Protein AF-A0A933MQ81-F1 (afdb_monomer)

Solvent-accessible surface area (backbone atoms only — not comparable to full-atom values): 14894 Å² total; per-residue (Å²): 146,81,87,74,73,65,64,65,56,51,59,56,52,55,50,52,51,51,52,53,52,52,52,53,52,51,52,50,51,53,50,52,51,53,52,50,51,54,49,51,59,55,61,73,40,45,66,56,52,50,51,52,48,52,49,51,42,62,72,68,67,69,68,70,89,72,94,71,76,80,50,72,63,60,53,46,52,54,47,47,63,69,68,59,67,77,62,60,73,49,68,42,77,65,30,66,28,32,40,52,86,83,72,78,88,60,93,55,70,80,41,19,33,30,34,38,74,86,68,76,51,42,40,42,84,87,72,37,45,76,58,38,68,61,82,74,55,78,67,35,61,42,38,75,72,55,81,41,41,22,30,40,67,89,68,92,67,77,76,58,91,51,73,84,36,25,30,30,42,38,87,79,71,78,48,39,40,54,86,85,54,50,67,47,38,67,65,83,74,57,73,66,37,56,32,43,46,78,45,41,41,36,36,37,33,57,40,73,91,77,39,26,38,25,41,24,52,73,88,44,80,69,40,80,78,42,72,71,78,76,81,76,78,68,87,88,71,102,68,93,77,84,82,84,78,90,129

Structure (mmCIF, N/CA/C/O backbone):
data_AF-A0A933MQ81-F1
#
_entry.id   AF-A0A933MQ81-F1
#
loop_
_atom_site.group_PDB
_atom_site.id
_atom_site.type_symbol
_atom_site.label_atom_id
_atom_site.label_alt_id
_atom_site.label_comp_id
_atom_site.label_asym_id
_atom_site.label_entity_id
_atom_site.label_seq_id
_atom_site.pdbx_PDB_ins_code
_atom_site.Cartn_x
_atom_site.Cartn_y
_atom_site.Cartn_z
_atom_site.occupancy
_atom_site.B_iso_or_equiv
_atom_site.auth_seq_id
_atom_site.auth_comp_id
_atom_site.auth_asym_id
_atom_site.auth_atom_id
_atom_site.pdbx_PDB_model_num
ATOM 1 N N . MET A 1 1 ? 31.192 -17.736 73.915 1.00 54.22 1 MET A N 1
ATOM 2 C CA . MET A 1 1 ? 30.872 -16.621 72.993 1.00 54.22 1 MET A CA 1
ATOM 3 C C . MET A 1 1 ? 32.092 -16.256 72.149 1.00 54.22 1 MET A C 1
ATOM 5 O O . MET A 1 1 ? 32.727 -15.235 72.364 1.00 54.22 1 MET A O 1
ATOM 9 N N . ARG A 1 2 ? 32.460 -17.110 71.199 1.00 48.75 2 ARG A N 1
ATOM 10 C CA . ARG A 1 2 ? 33.343 -16.789 70.070 1.00 48.75 2 ARG A CA 1
ATOM 11 C C . ARG A 1 2 ? 32.850 -17.669 68.921 1.00 48.75 2 ARG A C 1
ATOM 13 O O . ARG A 1 2 ? 32.417 -18.779 69.201 1.00 48.75 2 ARG A O 1
ATOM 20 N N . CYS A 1 3 ? 32.921 -17.174 67.688 1.00 50.66 3 CYS A N 1
ATOM 21 C CA . CYS A 1 3 ? 32.547 -17.884 66.454 1.00 50.66 3 CYS A CA 1
ATOM 22 C C . CYS A 1 3 ? 31.084 -17.743 65.967 1.00 50.66 3 CYS A C 1
ATOM 24 O O . CYS A 1 3 ? 30.426 -18.728 65.681 1.00 50.66 3 CYS A O 1
ATOM 26 N N . VAL A 1 4 ? 30.567 -16.512 65.840 1.00 55.47 4 VAL A N 1
ATOM 27 C CA . VAL A 1 4 ? 29.408 -16.207 64.951 1.00 55.47 4 VAL A CA 1
ATOM 28 C C . VAL A 1 4 ? 29.746 -15.091 63.942 1.00 55.47 4 VAL A C 1
ATOM 30 O O . VAL A 1 4 ? 29.063 -14.892 62.948 1.00 55.47 4 VAL A O 1
ATOM 33 N N . ILE A 1 5 ? 30.869 -14.388 64.132 1.00 55.50 5 ILE A N 1
ATOM 34 C CA . ILE A 1 5 ? 31.293 -13.288 63.249 1.00 55.50 5 ILE A CA 1
ATOM 35 C C . ILE A 1 5 ? 31.964 -13.810 61.957 1.00 55.50 5 ILE A C 1
ATOM 37 O O . ILE A 1 5 ? 32.026 -13.083 60.972 1.00 55.50 5 ILE A O 1
ATOM 41 N N . MET A 1 6 ? 32.410 -15.075 61.905 1.00 53.47 6 MET A N 1
ATOM 42 C CA . MET A 1 6 ? 33.133 -15.600 60.732 1.00 53.47 6 MET A CA 1
ATOM 43 C C . MET A 1 6 ? 32.239 -16.058 59.565 1.00 53.47 6 MET A C 1
ATOM 45 O O . MET A 1 6 ? 32.698 -16.023 58.429 1.00 53.47 6 MET A O 1
ATOM 49 N N . GLU A 1 7 ? 30.967 -16.404 59.787 1.00 54.06 7 GLU A N 1
ATOM 50 C CA . GLU A 1 7 ? 30.090 -16.906 58.708 1.00 54.06 7 GLU A CA 1
ATOM 51 C C . GLU A 1 7 ? 29.617 -15.806 57.744 1.00 54.06 7 GLU A C 1
ATOM 53 O O . GLU A 1 7 ? 29.564 -16.013 56.534 1.00 54.06 7 GLU A O 1
ATOM 58 N N . LYS A 1 8 ? 29.336 -14.594 58.242 1.00 55.84 8 LYS A N 1
ATOM 59 C CA . LYS A 1 8 ? 28.875 -13.492 57.376 1.00 55.84 8 LYS A CA 1
ATOM 60 C C . LYS A 1 8 ? 29.989 -12.904 56.507 1.00 55.84 8 LYS A C 1
ATOM 62 O O . LYS A 1 8 ? 29.713 -12.460 55.395 1.00 55.84 8 LYS A O 1
ATOM 67 N N . GLY A 1 9 ? 31.236 -12.940 56.982 1.00 61.19 9 GLY A N 1
ATOM 68 C CA . GLY A 1 9 ? 32.395 -12.460 56.223 1.00 61.19 9 GLY A CA 1
ATOM 69 C C . GLY A 1 9 ? 32.686 -13.296 54.974 1.00 61.19 9 GLY A C 1
ATOM 70 O O . GLY A 1 9 ? 33.073 -12.738 53.951 1.00 61.19 9 GLY A O 1
ATOM 71 N N . TYR A 1 10 ? 32.431 -14.607 55.029 1.00 63.09 10 TYR A N 1
ATOM 72 C CA . TYR A 1 10 ? 32.663 -15.517 53.903 1.00 63.09 10 TYR A CA 1
ATOM 73 C C . TYR A 1 10 ? 31.716 -15.252 52.722 1.00 63.09 10 TYR A C 1
ATOM 75 O O . TYR A 1 10 ? 32.172 -15.168 51.585 1.00 63.09 10 TYR A O 1
ATOM 83 N N . SER A 1 11 ? 30.429 -14.997 52.986 1.00 71.88 11 SER A N 1
ATOM 84 C CA . SER A 1 11 ? 29.437 -14.730 51.924 1.00 71.88 11 SER A CA 1
ATOM 85 C C . SER A 1 11 ? 29.726 -13.463 51.102 1.00 71.88 11 SER A C 1
ATOM 87 O O . SER A 1 11 ? 29.482 -13.417 49.897 1.00 71.88 11 SER A O 1
ATOM 89 N N . LEU A 1 12 ? 30.292 -12.432 51.740 1.00 73.31 12 LEU A N 1
ATOM 90 C CA . LEU A 1 12 ? 30.693 -11.195 51.066 1.00 73.31 12 LEU A CA 1
ATOM 91 C C . LEU A 1 12 ? 31.932 -11.402 50.195 1.00 73.31 12 LEU A C 1
ATOM 93 O O . LEU A 1 12 ? 32.014 -10.834 49.107 1.00 73.31 12 LEU A O 1
ATOM 97 N N . LEU A 1 13 ? 32.876 -12.227 50.656 1.00 75.62 13 LEU A N 1
ATOM 98 C CA . LEU A 1 13 ? 34.091 -12.532 49.909 1.00 75.62 13 LEU A CA 1
ATOM 99 C C . LEU A 1 13 ? 33.776 -13.347 48.645 1.00 75.62 13 LEU A C 1
ATOM 101 O O . LEU A 1 13 ? 34.285 -13.029 47.575 1.00 75.62 13 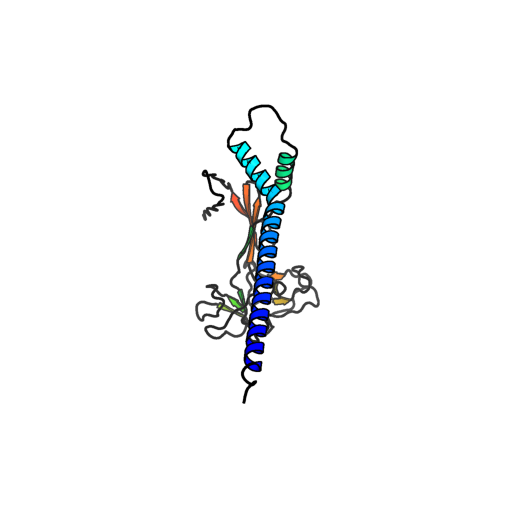LEU A O 1
ATOM 105 N N . GLU A 1 14 ? 32.892 -14.343 48.745 1.00 80.38 14 GLU A N 1
ATOM 106 C CA . GLU A 1 14 ? 32.461 -15.153 47.596 1.00 80.38 14 GLU A CA 1
ATOM 107 C C . GLU A 1 14 ? 31.705 -14.323 46.552 1.00 80.38 14 GLU A C 1
ATOM 109 O O . GLU A 1 14 ? 31.952 -14.454 45.352 1.00 80.38 14 GLU A O 1
ATOM 114 N N . SER A 1 15 ? 30.848 -13.404 47.005 1.00 79.94 15 SER A N 1
ATOM 115 C CA . SER A 1 15 ? 30.136 -12.473 46.128 1.00 79.94 15 SER A CA 1
ATOM 116 C C . SER A 1 15 ? 31.105 -11.541 45.387 1.00 79.94 15 SER A C 1
ATOM 118 O O . SER A 1 15 ? 31.048 -11.431 44.161 1.00 79.94 15 SER A O 1
ATOM 120 N N . LEU A 1 16 ? 32.074 -10.949 46.096 1.00 81.94 16 LEU A N 1
ATOM 121 C CA . LEU A 1 16 ? 33.108 -10.095 45.495 1.00 81.94 16 LEU A CA 1
ATOM 122 C C . LEU A 1 16 ? 33.967 -10.839 44.466 1.00 81.94 16 LEU A C 1
ATOM 124 O O . LEU A 1 16 ? 34.255 -10.292 43.400 1.00 81.94 16 LEU A O 1
ATOM 128 N N . VAL A 1 17 ? 34.347 -12.087 44.754 1.00 85.69 17 VAL A N 1
ATOM 129 C CA . VAL A 1 17 ? 35.103 -12.925 43.813 1.00 85.69 17 VAL A CA 1
ATOM 130 C C . VAL A 1 17 ? 34.263 -13.240 42.572 1.00 85.69 17 VAL A C 1
ATOM 132 O O . VAL A 1 17 ? 34.771 -13.140 41.457 1.00 85.69 17 VAL A O 1
ATOM 135 N N . SER A 1 18 ? 32.972 -13.540 42.735 1.00 82.88 18 SER A N 1
ATOM 136 C CA . SER A 1 18 ? 32.064 -13.807 41.613 1.00 82.88 18 SER A CA 1
ATOM 137 C C . SER A 1 18 ? 31.901 -12.589 40.691 1.00 82.88 18 SER A C 1
ATOM 139 O O . SER A 1 18 ? 32.045 -12.709 39.471 1.00 82.88 18 SER A O 1
ATOM 141 N N . PHE A 1 19 ? 31.712 -11.393 41.261 1.00 81.81 19 PHE A N 1
ATOM 142 C CA . PHE A 1 19 ? 31.636 -10.151 40.484 1.00 81.81 19 PHE A CA 1
ATOM 143 C C . PHE A 1 19 ? 32.947 -9.828 39.757 1.00 81.81 19 PHE A C 1
ATOM 145 O O . PHE A 1 19 ? 32.917 -9.407 38.599 1.00 81.81 19 PHE A O 1
ATOM 152 N N . ALA A 1 20 ? 34.096 -10.057 40.399 1.00 85.12 20 ALA A N 1
ATOM 153 C CA . ALA A 1 20 ? 35.399 -9.833 39.777 1.00 85.12 20 ALA A CA 1
ATOM 154 C C . ALA A 1 20 ? 35.634 -10.770 38.580 1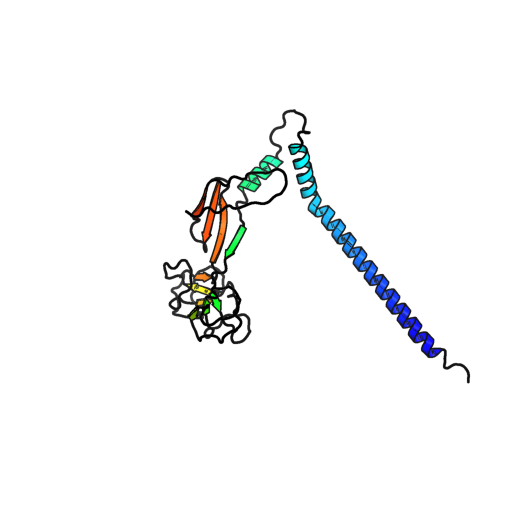.00 85.12 20 ALA A C 1
ATOM 156 O O . ALA A 1 20 ? 36.093 -10.324 37.527 1.00 85.12 20 ALA A O 1
ATOM 157 N N . VAL A 1 21 ? 35.267 -12.049 38.706 1.00 84.06 21 VAL A N 1
ATOM 158 C CA . VAL A 1 21 ? 35.368 -13.024 37.609 1.00 84.06 21 VAL A CA 1
ATOM 159 C C . VAL A 1 21 ? 34.456 -12.631 36.446 1.00 84.06 21 VAL A C 1
ATOM 161 O O . VAL A 1 21 ? 34.902 -12.622 35.298 1.00 84.06 21 VAL A O 1
ATOM 164 N N . LEU A 1 22 ? 33.212 -12.235 36.728 1.00 77.81 22 LEU A N 1
ATOM 165 C CA . LEU A 1 22 ? 32.269 -11.803 35.696 1.00 77.81 22 LEU A CA 1
ATOM 166 C C . LEU A 1 22 ? 32.775 -10.565 34.936 1.00 77.81 22 LEU A C 1
ATOM 168 O O . LEU A 1 22 ? 32.709 -10.525 33.707 1.00 77.81 22 LEU A O 1
ATOM 172 N N . ALA A 1 23 ? 33.342 -9.584 35.644 1.00 81.81 23 ALA A N 1
ATOM 173 C CA . ALA A 1 23 ? 33.904 -8.383 35.029 1.00 81.81 23 ALA A CA 1
ATOM 174 C C . ALA A 1 23 ? 35.083 -8.700 34.087 1.00 81.81 23 ALA A C 1
ATOM 176 O O . ALA A 1 23 ? 35.169 -8.137 32.994 1.00 81.81 23 ALA A O 1
ATOM 177 N N . ILE A 1 24 ? 35.961 -9.634 34.470 1.00 84.56 24 ILE A N 1
ATOM 178 C CA . ILE A 1 24 ? 37.091 -10.073 33.635 1.00 84.56 24 ILE A CA 1
ATOM 179 C C . ILE A 1 24 ? 36.595 -10.766 32.359 1.00 84.56 24 ILE A C 1
ATOM 18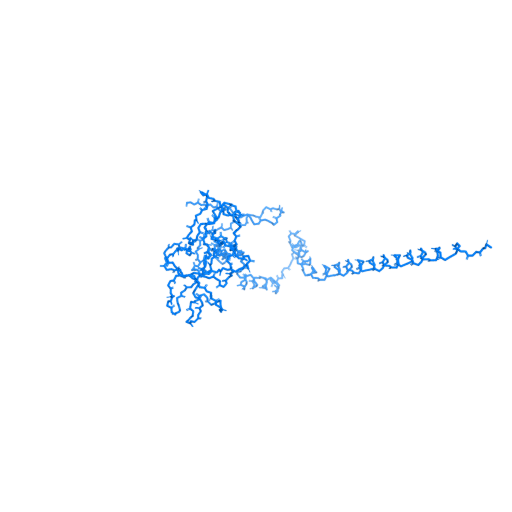1 O O . ILE A 1 24 ? 37.115 -10.499 31.275 1.00 84.56 24 ILE A O 1
ATOM 185 N N . VAL A 1 25 ? 35.566 -11.612 32.464 1.00 81.94 25 VAL A N 1
ATOM 186 C CA . VAL A 1 25 ? 34.975 -12.300 31.304 1.00 81.94 25 VAL A CA 1
ATOM 187 C C . VAL A 1 25 ? 34.346 -11.300 30.331 1.00 81.94 25 VAL A C 1
ATOM 189 O O . VAL A 1 25 ? 34.586 -11.389 29.127 1.00 81.94 25 VAL A O 1
ATOM 192 N N . ILE A 1 26 ? 33.605 -10.308 30.834 1.00 81.44 26 ILE A N 1
ATOM 193 C CA . ILE A 1 26 ? 33.003 -9.260 29.994 1.00 81.44 26 ILE A CA 1
ATOM 194 C C . ILE A 1 26 ? 34.089 -8.457 29.268 1.00 81.44 26 ILE A C 1
ATOM 196 O O . ILE A 1 26 ? 33.989 -8.246 28.059 1.00 81.44 26 ILE A O 1
ATOM 200 N N . LEU A 1 27 ? 35.157 -8.058 29.966 1.00 82.19 27 LEU A N 1
ATOM 201 C CA . LEU A 1 27 ? 36.274 -7.332 29.355 1.00 82.19 27 LEU A CA 1
ATOM 202 C C . LEU A 1 27 ? 36.986 -8.156 28.276 1.00 82.19 27 LEU A C 1
ATOM 204 O O . LEU A 1 27 ? 37.329 -7.612 27.226 1.00 82.19 27 LEU A O 1
ATOM 208 N N . ALA A 1 28 ? 37.163 -9.462 28.494 1.00 75.06 28 ALA A N 1
ATOM 209 C CA . ALA A 1 28 ? 37.735 -10.353 27.491 1.00 75.06 28 ALA A CA 1
ATOM 210 C C . ALA A 1 28 ? 36.848 -10.432 26.237 1.00 75.06 28 ALA A C 1
ATOM 212 O O . ALA A 1 28 ? 37.357 -10.307 25.125 1.00 75.06 28 ALA A O 1
ATOM 213 N N . ILE A 1 29 ? 35.527 -10.562 26.396 1.00 74.50 29 ILE A N 1
ATOM 214 C CA . ILE A 1 29 ? 34.578 -10.600 25.271 1.00 74.50 29 ILE A CA 1
ATOM 215 C C . ILE A 1 29 ? 34.606 -9.284 24.485 1.00 74.50 29 ILE A C 1
ATOM 217 O O . ILE A 1 29 ? 34.719 -9.307 23.260 1.00 74.50 29 ILE A O 1
ATOM 221 N N . VAL A 1 30 ? 34.569 -8.137 25.172 1.00 81.50 30 VAL A N 1
ATOM 222 C CA . VAL A 1 30 ? 34.653 -6.814 24.530 1.00 81.50 30 VAL A CA 1
ATOM 223 C C . VAL A 1 30 ? 35.968 -6.665 23.761 1.00 81.50 30 VAL A C 1
ATOM 225 O O . VAL A 1 30 ? 35.963 -6.201 22.620 1.00 81.50 30 VAL A O 1
ATOM 228 N N . PHE A 1 31 ? 37.085 -7.110 24.342 1.00 81.25 31 PHE A N 1
ATOM 229 C CA . PHE A 1 31 ? 38.384 -7.088 23.675 1.00 81.25 31 PHE A CA 1
ATOM 230 C C . PHE A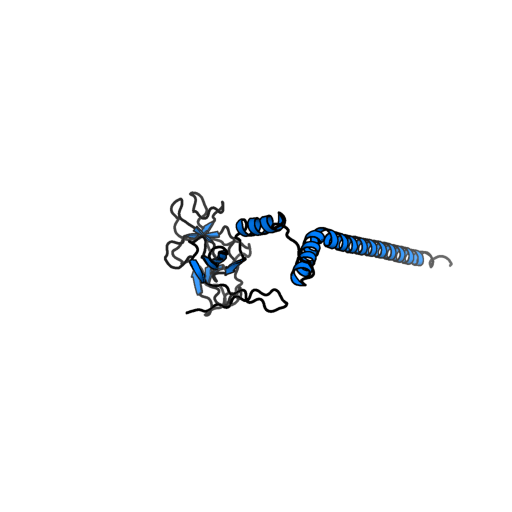 1 31 ? 38.392 -7.962 22.411 1.00 81.25 31 PHE A C 1
ATOM 232 O O . PHE A 1 31 ? 38.744 -7.470 21.337 1.00 81.25 31 PHE A O 1
ATOM 239 N N . PHE A 1 32 ? 37.921 -9.211 22.500 1.00 69.00 32 PHE A N 1
ATOM 240 C CA . PHE A 1 32 ? 37.844 -10.127 21.357 1.00 69.00 32 PHE A CA 1
ATOM 241 C C . PHE A 1 32 ? 36.922 -9.618 20.244 1.00 69.00 32 PHE A C 1
ATOM 243 O O . PHE A 1 32 ? 37.283 -9.711 19.071 1.00 69.00 32 PHE A O 1
ATOM 250 N N . LEU A 1 33 ? 35.774 -9.027 20.587 1.00 61.62 33 LEU A N 1
ATOM 251 C CA . LEU A 1 33 ? 34.873 -8.425 19.602 1.00 61.62 33 LEU A CA 1
ATOM 252 C C . LEU A 1 33 ? 35.511 -7.199 18.942 1.00 61.62 33 LEU A C 1
ATOM 254 O O . LEU A 1 33 ? 35.416 -7.045 17.727 1.00 61.62 33 LEU A O 1
ATOM 258 N N . SER A 1 34 ? 36.214 -6.360 19.710 1.00 75.50 34 SER A N 1
ATOM 259 C CA . SER A 1 34 ? 36.882 -5.170 19.171 1.00 75.50 34 SER A CA 1
ATOM 260 C C . SER A 1 34 ? 38.025 -5.515 18.209 1.00 75.50 34 SER A C 1
ATOM 262 O O . SER A 1 34 ? 38.160 -4.882 17.160 1.00 75.50 34 SER A O 1
ATOM 264 N N . GLU A 1 35 ? 38.813 -6.551 18.511 1.00 76.19 35 GLU A N 1
ATOM 265 C CA . GLU A 1 35 ? 39.890 -7.018 17.634 1.00 76.19 35 GLU A CA 1
ATOM 266 C C . GLU A 1 35 ? 39.349 -7.823 16.443 1.00 76.19 35 GLU A C 1
ATOM 268 O O . GLU A 1 35 ? 39.859 -7.684 15.330 1.00 76.19 35 GLU A O 1
ATOM 273 N N . GLY A 1 36 ? 38.256 -8.574 16.622 1.00 67.94 36 GLY A N 1
ATOM 274 C CA . GLY A 1 36 ? 37.518 -9.215 15.531 1.00 67.94 36 GLY A CA 1
ATOM 275 C C . GLY A 1 36 ? 36.985 -8.196 14.521 1.00 67.94 36 GLY A C 1
ATOM 276 O O . GLY A 1 36 ? 37.254 -8.320 13.328 1.00 67.94 36 GLY A O 1
ATOM 277 N N . LEU A 1 37 ? 36.336 -7.129 14.999 1.00 52.34 37 LEU A N 1
ATOM 278 C CA . LEU A 1 37 ? 35.869 -6.005 14.179 1.00 52.34 37 LEU A CA 1
ATOM 279 C C . LEU A 1 37 ? 37.028 -5.268 13.495 1.00 52.34 37 LEU A C 1
ATOM 281 O O . LEU A 1 37 ? 36.941 -4.954 12.309 1.00 52.34 37 LEU A O 1
ATOM 285 N N . ARG A 1 38 ? 38.149 -5.028 14.190 1.00 65.88 38 ARG A N 1
ATOM 286 C CA . ARG A 1 38 ? 39.347 -4.414 13.583 1.00 65.88 38 ARG A CA 1
ATOM 287 C C . ARG A 1 38 ? 39.980 -5.292 12.508 1.00 65.88 38 ARG A C 1
ATOM 289 O O . ARG A 1 38 ? 40.457 -4.761 11.505 1.00 65.88 38 ARG A O 1
ATOM 296 N N . SER A 1 39 ? 40.007 -6.606 12.710 1.00 63.81 39 SER A N 1
ATOM 297 C CA . SER A 1 39 ? 40.521 -7.569 11.736 1.00 63.81 39 SER A CA 1
ATOM 298 C C . SER A 1 39 ? 39.612 -7.644 10.509 1.00 63.81 39 SER A C 1
ATOM 300 O O . SER A 1 39 ? 40.091 -7.479 9.388 1.00 63.81 39 SER A O 1
ATOM 302 N N . TYR A 1 40 ? 38.299 -7.747 10.730 1.00 45.28 40 TYR A N 1
ATOM 303 C CA . TYR A 1 40 ? 37.265 -7.750 9.694 1.00 45.28 40 TYR A CA 1
ATOM 304 C C . TYR A 1 40 ? 37.325 -6.481 8.824 1.00 45.28 40 TYR A C 1
ATOM 306 O O . TYR A 1 40 ? 37.450 -6.556 7.599 1.00 45.28 40 TYR A O 1
ATOM 314 N N . MET A 1 41 ? 37.423 -5.309 9.463 1.00 54.09 41 MET A N 1
ATOM 315 C CA . MET A 1 41 ? 37.596 -4.023 8.778 1.00 54.09 41 MET A CA 1
ATOM 316 C C . MET A 1 41 ? 38.930 -3.912 8.020 1.00 54.09 41 MET A C 1
ATOM 318 O O . MET A 1 41 ? 39.021 -3.151 7.057 1.00 54.09 41 MET A O 1
ATOM 322 N N . ARG A 1 42 ? 39.978 -4.656 8.409 1.00 58.50 42 ARG A N 1
ATOM 323 C CA . ARG A 1 42 ? 41.269 -4.691 7.693 1.00 58.50 42 ARG A CA 1
ATOM 324 C C . ARG A 1 42 ? 41.284 -5.654 6.511 1.00 58.50 42 ARG A C 1
ATOM 326 O O . ARG A 1 42 ? 42.117 -5.460 5.626 1.00 58.50 42 ARG A O 1
ATOM 333 N N . THR A 1 43 ? 40.458 -6.694 6.489 1.00 52.00 43 THR A N 1
ATOM 334 C CA . THR A 1 43 ? 40.463 -7.693 5.409 1.00 52.00 43 THR A CA 1
ATOM 335 C C . THR A 1 43 ? 39.494 -7.346 4.287 1.00 52.00 43 THR A C 1
ATOM 337 O O . THR A 1 43 ? 39.895 -7.444 3.128 1.00 52.00 43 THR A O 1
ATOM 340 N N . GLU A 1 44 ? 38.294 -6.844 4.591 1.00 48.97 44 GLU A N 1
ATOM 341 C CA . GLU A 1 44 ? 37.304 -6.494 3.556 1.00 48.97 44 GLU A CA 1
ATOM 342 C C . GLU A 1 44 ? 37.553 -5.134 2.889 1.00 48.97 44 GLU A C 1
ATOM 344 O O . GLU A 1 44 ? 37.207 -4.958 1.726 1.00 48.97 44 GLU A O 1
ATOM 349 N N . ASN A 1 45 ? 38.261 -4.204 3.544 1.00 45.97 45 ASN A N 1
ATOM 350 C CA . ASN A 1 45 ? 38.634 -2.922 2.927 1.00 45.97 45 ASN A CA 1
ATOM 351 C C . ASN A 1 45 ? 40.010 -2.919 2.252 1.00 45.97 45 ASN A C 1
ATOM 353 O O . ASN A 1 45 ? 40.407 -1.908 1.680 1.00 45.97 45 ASN A O 1
ATOM 357 N N . ARG A 1 46 ? 40.767 -4.023 2.260 1.00 51.31 46 ARG A N 1
ATOM 358 C CA . ARG A 1 46 ? 42.044 -4.103 1.520 1.00 51.31 46 ARG A CA 1
ATOM 359 C C . ARG A 1 46 ? 41.918 -3.848 0.010 1.00 51.31 46 ARG A C 1
ATOM 361 O O . ARG A 1 46 ? 42.796 -3.155 -0.507 1.00 51.31 46 ARG A O 1
ATOM 368 N N . PRO A 1 47 ? 40.893 -4.356 -0.703 1.00 50.12 47 PRO A N 1
ATOM 369 C CA . PRO A 1 47 ? 40.693 -4.027 -2.111 1.00 50.12 47 PRO A CA 1
AT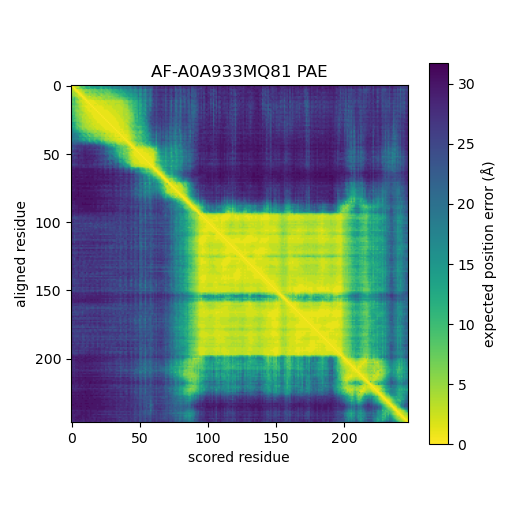OM 370 C C . PRO A 1 47 ? 40.348 -2.546 -2.289 1.00 50.12 47 PRO A C 1
ATOM 372 O O . PRO A 1 47 ? 40.892 -1.903 -3.180 1.00 50.12 47 PRO A O 1
ATOM 375 N N . LEU A 1 48 ? 39.528 -1.982 -1.394 1.00 45.16 48 LEU A N 1
ATOM 376 C CA . LEU A 1 48 ? 39.091 -0.588 -1.457 1.00 45.16 48 LEU A CA 1
ATOM 377 C C . LEU A 1 48 ? 40.229 0.396 -1.146 1.00 45.16 48 LEU A C 1
ATOM 379 O O . LEU A 1 48 ? 40.413 1.362 -1.874 1.00 45.16 48 LEU A O 1
ATOM 383 N N . ILE A 1 49 ? 41.048 0.121 -0.127 1.00 55.12 49 ILE A N 1
ATOM 384 C CA . ILE A 1 49 ? 42.209 0.943 0.242 1.00 55.12 49 ILE A CA 1
ATOM 385 C C . ILE A 1 49 ? 43.287 0.862 -0.841 1.00 55.12 49 ILE A C 1
ATOM 387 O O . ILE A 1 49 ? 43.842 1.894 -1.210 1.00 55.12 49 ILE A O 1
ATOM 391 N N . LYS A 1 50 ? 43.552 -0.326 -1.410 1.00 53.28 50 LYS A N 1
ATOM 392 C CA . LYS A 1 50 ? 44.468 -0.452 -2.557 1.00 53.28 50 LYS A CA 1
ATOM 393 C C . LYS A 1 50 ? 43.933 0.287 -3.783 1.00 53.28 50 LYS A C 1
ATOM 395 O O . LYS A 1 50 ? 44.687 1.046 -4.375 1.00 53.28 50 LYS A O 1
ATOM 400 N N . ALA A 1 51 ? 42.646 0.154 -4.110 1.00 48.09 51 ALA A N 1
ATOM 401 C CA . ALA A 1 51 ? 42.027 0.888 -5.213 1.00 48.09 51 ALA A CA 1
ATOM 402 C C . ALA A 1 51 ? 42.090 2.409 -4.994 1.00 48.09 51 ALA A C 1
ATOM 404 O O . ALA A 1 51 ? 42.484 3.144 -5.893 1.00 48.09 51 ALA A O 1
ATOM 405 N N . GLN A 1 52 ? 41.799 2.890 -3.783 1.00 48.06 52 GLN A N 1
ATOM 406 C CA . GLN A 1 52 ? 41.892 4.308 -3.428 1.00 48.06 52 GLN A CA 1
ATOM 407 C C . GLN A 1 52 ? 43.333 4.831 -3.472 1.00 48.06 52 GLN A C 1
ATOM 409 O O . GLN A 1 52 ? 43.558 5.961 -3.902 1.00 48.06 52 GLN A O 1
ATOM 414 N N . GLN A 1 53 ? 44.313 4.027 -3.056 1.00 58.41 53 GLN A N 1
ATOM 415 C CA . GLN A 1 53 ? 45.729 4.391 -3.064 1.00 58.41 53 GLN A CA 1
ATOM 416 C C . GLN A 1 53 ? 46.299 4.407 -4.490 1.00 58.41 53 GLN A C 1
ATOM 418 O O . GLN A 1 53 ? 46.962 5.373 -4.859 1.00 58.41 53 GLN A O 1
ATOM 423 N N . THR A 1 54 ? 45.936 3.431 -5.326 1.00 49.88 54 THR A N 1
ATOM 424 C CA . THR A 1 54 ? 46.252 3.412 -6.762 1.00 49.88 54 THR A CA 1
ATOM 425 C C . THR A 1 54 ? 45.599 4.585 -7.498 1.00 49.88 54 THR A C 1
ATOM 427 O O . THR A 1 54 ? 46.260 5.249 -8.291 1.00 49.88 54 THR A O 1
ATOM 430 N N . VAL A 1 55 ? 44.344 4.927 -7.185 1.00 48.44 55 VAL A N 1
ATOM 431 C CA . VAL A 1 55 ? 43.678 6.130 -7.719 1.00 48.44 55 VAL A CA 1
ATOM 432 C C . VAL A 1 55 ? 44.397 7.407 -7.264 1.00 48.44 55 VAL A C 1
ATOM 434 O O . VAL A 1 55 ? 44.630 8.297 -8.079 1.00 48.44 55 VAL A O 1
ATOM 437 N N . ARG A 1 56 ? 44.843 7.493 -6.003 1.00 50.44 56 ARG A N 1
ATOM 438 C CA . ARG A 1 56 ? 45.646 8.625 -5.496 1.00 50.44 56 ARG A CA 1
ATOM 439 C C . ARG A 1 56 ? 46.998 8.763 -6.197 1.00 50.44 56 ARG A C 1
ATOM 441 O O . ARG A 1 56 ? 47.433 9.881 -6.454 1.00 50.44 56 ARG A O 1
ATOM 448 N N . GLU A 1 57 ? 47.676 7.656 -6.483 1.00 55.75 57 GLU A N 1
ATOM 449 C CA . GLU A 1 57 ? 48.979 7.643 -7.162 1.00 55.75 57 GLU A CA 1
ATOM 450 C C . GLU A 1 57 ? 48.864 8.007 -8.651 1.00 55.75 57 GLU A C 1
ATOM 452 O O . GLU A 1 57 ? 49.726 8.721 -9.171 1.00 55.75 57 GLU A O 1
ATOM 457 N N . LEU A 1 58 ? 47.766 7.602 -9.300 1.00 46.16 58 LEU A N 1
ATOM 458 C CA . LEU A 1 58 ? 47.416 7.995 -10.669 1.00 46.16 58 LEU A CA 1
ATOM 459 C C . LEU A 1 58 ? 47.038 9.483 -10.768 1.00 46.16 58 LEU A C 1
ATOM 461 O O . LEU A 1 58 ? 47.457 10.154 -11.708 1.00 46.16 58 LEU A O 1
ATOM 465 N N . LEU A 1 59 ? 46.304 10.019 -9.786 1.00 46.47 59 LEU A N 1
ATOM 466 C CA . LEU A 1 59 ? 45.887 11.429 -9.757 1.00 46.47 59 LEU A CA 1
ATOM 467 C C . LEU A 1 59 ? 47.025 12.393 -9.389 1.00 46.47 59 LEU A C 1
ATOM 469 O O . LEU A 1 59 ? 47.067 13.510 -9.893 1.00 46.47 59 LEU A O 1
ATOM 473 N N . ASN A 1 60 ? 47.981 11.964 -8.561 1.00 51.31 60 ASN A N 1
ATOM 474 C CA . ASN A 1 60 ? 49.124 12.791 -8.152 1.00 51.31 60 ASN A CA 1
ATOM 475 C C . ASN A 1 60 ? 50.288 12.789 -9.164 1.00 51.31 60 ASN A C 1
ATOM 477 O O . ASN A 1 60 ? 51.394 13.214 -8.825 1.00 51.31 60 ASN A O 1
ATOM 481 N N . GLY A 1 61 ? 50.076 12.287 -10.387 1.00 43.31 61 GLY A N 1
ATOM 482 C CA . GLY A 1 61 ? 51.042 12.387 -11.488 1.00 43.31 61 GLY A CA 1
ATOM 483 C C . GLY A 1 61 ? 52.380 11.674 -11.255 1.00 43.31 61 GLY A C 1
ATOM 484 O O . GLY A 1 61 ? 53.349 11.950 -11.958 1.00 43.31 61 GLY A O 1
ATOM 485 N N . LYS A 1 62 ? 52.465 10.761 -10.276 1.00 44.44 62 LYS A N 1
ATOM 486 C CA . LYS A 1 62 ? 53.695 10.005 -9.969 1.00 44.44 62 LYS A CA 1
ATOM 487 C C . LYS A 1 62 ? 53.864 8.732 -10.796 1.00 44.44 62 LYS A C 1
ATOM 489 O O . LYS A 1 62 ? 54.917 8.099 -10.711 1.00 44.44 62 LYS A O 1
ATOM 494 N N . ALA A 1 63 ? 52.885 8.374 -11.624 1.00 45.56 63 ALA A N 1
ATOM 495 C CA . ALA A 1 63 ? 53.061 7.353 -12.647 1.00 45.56 63 ALA A CA 1
ATOM 496 C C . ALA A 1 63 ? 53.890 7.944 -13.796 1.00 45.56 63 ALA A C 1
ATOM 498 O O . ALA A 1 63 ? 53.362 8.454 -14.782 1.00 45.56 63 ALA A O 1
ATOM 499 N N . GLY A 1 64 ? 55.210 7.922 -13.608 1.00 43.22 64 GLY A N 1
ATOM 500 C CA . GLY A 1 64 ? 56.181 8.273 -14.627 1.00 43.22 64 GLY A CA 1
ATOM 501 C C . GLY A 1 64 ? 55.901 7.509 -15.917 1.00 43.22 64 GLY A C 1
ATOM 502 O O . GLY A 1 64 ? 55.837 6.282 -15.935 1.00 43.22 64 GLY A O 1
ATOM 503 N N . ASP A 1 65 ? 55.725 8.296 -16.967 1.00 53.66 65 ASP A N 1
ATOM 504 C CA . ASP A 1 65 ? 55.754 7.955 -18.378 1.00 53.66 65 ASP A CA 1
ATOM 505 C C . ASP A 1 65 ? 56.455 6.621 -18.698 1.00 53.66 65 ASP A C 1
ATOM 507 O O . ASP A 1 65 ? 57.678 6.483 -18.561 1.00 53.66 65 ASP A O 1
ATOM 511 N N . ARG A 1 66 ? 55.655 5.640 -19.138 1.00 41.25 66 ARG A N 1
ATOM 512 C CA . ARG A 1 66 ? 55.941 4.789 -20.303 1.00 41.25 66 ARG A CA 1
ATOM 513 C C . ARG A 1 66 ? 54.805 3.791 -20.533 1.00 41.25 66 ARG A C 1
ATOM 515 O O . ARG A 1 66 ? 54.625 2.865 -19.760 1.00 41.25 66 ARG A O 1
ATOM 522 N N . ARG A 1 67 ? 54.088 3.976 -21.646 1.00 50.00 67 ARG A N 1
ATOM 523 C CA . ARG A 1 67 ? 53.439 2.939 -22.480 1.00 50.00 67 ARG A CA 1
ATOM 524 C C . ARG A 1 67 ? 53.039 1.639 -21.754 1.00 50.00 67 ARG A C 1
ATOM 526 O O . ARG A 1 67 ? 53.763 0.653 -21.827 1.00 50.00 67 ARG A O 1
ATOM 533 N N . TYR A 1 68 ? 51.838 1.589 -21.188 1.00 34.94 68 TYR A N 1
ATOM 534 C CA . TYR A 1 68 ? 51.172 0.318 -20.899 1.00 34.94 68 TYR A CA 1
ATOM 535 C C . TYR A 1 68 ? 49.733 0.392 -21.390 1.00 34.94 68 TYR A C 1
ATOM 537 O O . TYR A 1 68 ? 49.004 1.335 -21.085 1.00 34.94 68 TYR A O 1
ATOM 545 N N . GLY A 1 69 ? 49.356 -0.585 -22.220 1.00 40.19 69 GLY A N 1
ATOM 546 C CA . GLY A 1 69 ? 47.978 -0.774 -22.642 1.00 40.19 69 GLY A CA 1
ATOM 547 C C . GLY A 1 69 ? 47.078 -0.839 -21.417 1.00 40.19 69 GLY A C 1
ATOM 548 O O . GLY A 1 69 ? 47.478 -1.406 -20.403 1.00 40.19 69 GLY A O 1
ATOM 549 N N . LEU A 1 70 ? 45.897 -0.225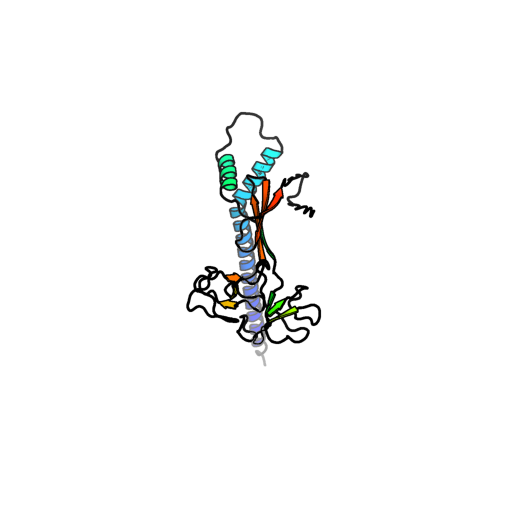 -21.533 1.00 36.94 70 LEU A N 1
ATOM 550 C CA . LEU A 1 70 ? 44.813 -0.271 -20.551 1.00 36.94 70 LEU A CA 1
ATOM 551 C C . LEU A 1 70 ? 44.808 -1.641 -19.870 1.00 36.94 70 LEU A C 1
ATOM 553 O O . LEU A 1 70 ? 44.447 -2.633 -20.515 1.00 36.94 70 LEU A O 1
ATOM 557 N N . SER A 1 71 ? 45.295 -1.686 -18.623 1.00 44.72 71 SER A N 1
ATOM 558 C CA . SER A 1 71 ? 45.425 -2.929 -17.872 1.00 44.72 71 SER A CA 1
ATOM 559 C C . SER A 1 71 ? 44.056 -3.597 -17.832 1.00 44.72 71 SER A C 1
ATOM 561 O O . SER A 1 71 ? 43.023 -2.917 -17.865 1.00 44.72 71 SER A O 1
ATOM 563 N N . GLY A 1 72 ? 44.036 -4.931 -17.811 1.00 34.97 72 GLY A N 1
ATOM 564 C CA . GLY A 1 72 ? 42.796 -5.713 -17.825 1.00 34.97 72 GLY A CA 1
ATOM 565 C C . GLY A 1 72 ? 41.753 -5.201 -16.827 1.00 34.97 72 GLY A C 1
ATOM 566 O O . GLY A 1 72 ? 40.573 -5.237 -17.129 1.00 34.97 72 GLY A O 1
ATOM 567 N N . GLU A 1 73 ? 42.186 -4.594 -15.722 1.00 40.78 73 GLU A N 1
ATOM 568 C CA . GLU A 1 73 ? 41.358 -4.014 -14.662 1.00 40.78 73 GLU A CA 1
ATOM 569 C C . GLU A 1 73 ? 40.609 -2.728 -15.061 1.00 40.78 73 GLU A C 1
ATOM 571 O O . GLU A 1 73 ? 39.460 -2.559 -14.659 1.00 40.78 73 GLU A O 1
ATOM 576 N N . ILE A 1 74 ? 41.174 -1.854 -15.909 1.00 41.28 74 ILE A N 1
ATOM 577 C CA . ILE A 1 74 ? 40.437 -0.690 -16.447 1.00 41.28 74 ILE A CA 1
ATOM 578 C C . ILE A 1 74 ? 39.386 -1.157 -17.463 1.00 41.28 74 ILE A C 1
ATOM 580 O O . ILE A 1 74 ? 38.285 -0.611 -17.521 1.00 41.28 74 ILE A O 1
ATOM 584 N N . ARG A 1 75 ? 39.679 -2.218 -18.230 1.00 40.00 75 ARG A N 1
ATOM 585 C CA . ARG A 1 75 ? 38.676 -2.854 -19.099 1.00 40.00 75 ARG A CA 1
ATOM 586 C C . ARG A 1 75 ? 37.589 -3.554 -18.284 1.00 40.00 75 ARG A C 1
ATOM 588 O O . ARG A 1 75 ? 36.435 -3.464 -18.680 1.00 40.00 75 ARG A O 1
ATOM 595 N N . SER A 1 76 ? 37.928 -4.162 -17.147 1.00 38.81 76 SER A N 1
ATOM 596 C CA . SER A 1 76 ? 36.969 -4.765 -16.214 1.00 38.81 76 SER A CA 1
ATOM 597 C C . SER A 1 76 ? 36.091 -3.727 -15.524 1.00 38.81 76 SER A C 1
ATOM 599 O O . SER A 1 76 ? 34.902 -3.964 -15.390 1.00 38.81 76 SER A O 1
ATOM 601 N N . LEU A 1 77 ? 36.622 -2.558 -15.151 1.00 37.44 77 LEU A N 1
ATOM 602 C CA . LEU A 1 77 ? 35.842 -1.451 -14.578 1.00 37.44 77 LEU A CA 1
ATOM 603 C C . LEU A 1 77 ? 34.918 -0.787 -15.611 1.00 37.44 77 LEU A C 1
ATOM 605 O O . LEU A 1 77 ? 33.787 -0.443 -15.283 1.00 37.44 77 LEU A O 1
ATOM 609 N N . ILE A 1 78 ? 35.354 -0.669 -16.871 1.00 44.56 78 ILE A N 1
ATOM 610 C CA . ILE A 1 78 ? 34.496 -0.236 -17.989 1.00 44.56 78 ILE A CA 1
ATOM 611 C C . ILE A 1 78 ? 33.480 -1.328 -18.369 1.00 44.56 78 ILE A C 1
ATOM 613 O O . ILE A 1 78 ? 32.390 -1.016 -18.836 1.00 44.56 78 ILE A O 1
ATOM 617 N N . ALA A 1 79 ? 33.809 -2.610 -18.194 1.00 39.69 79 ALA A N 1
ATOM 618 C CA . ALA A 1 79 ? 32.878 -3.716 -18.407 1.00 39.69 79 ALA A CA 1
ATOM 619 C C . ALA A 1 79 ? 31.850 -3.823 -17.268 1.00 39.69 79 ALA A C 1
ATOM 621 O O . ALA A 1 79 ? 30.680 -4.036 -17.555 1.00 39.69 79 ALA A O 1
ATOM 622 N N . LEU A 1 80 ? 32.253 -3.581 -16.017 1.00 37.31 80 LEU A N 1
ATOM 623 C CA . LEU A 1 80 ? 31.380 -3.486 -14.842 1.00 37.31 80 LEU A CA 1
ATOM 624 C C . LEU A 1 80 ? 30.467 -2.255 -14.923 1.00 37.31 80 LEU A C 1
ATOM 626 O O . LEU A 1 80 ? 29.276 -2.383 -14.678 1.00 37.31 80 LEU A O 1
ATOM 630 N N . SER A 1 81 ? 30.962 -1.098 -15.387 1.00 43.41 81 SER A N 1
ATOM 631 C CA . SER A 1 81 ? 30.107 0.081 -15.628 1.00 43.41 81 SER A CA 1
ATOM 632 C C . SER A 1 81 ? 29.187 -0.056 -16.848 1.00 43.41 81 SER A C 1
ATOM 634 O O . SER A 1 81 ? 28.205 0.672 -16.976 1.00 43.41 81 SER A O 1
ATOM 636 N N . LYS A 1 82 ? 29.486 -0.993 -17.756 1.00 45.53 82 LYS A N 1
ATOM 637 C CA . LYS A 1 82 ? 28.579 -1.401 -18.837 1.00 45.53 82 LYS A CA 1
ATOM 638 C C . LYS A 1 82 ? 27.578 -2.473 -18.399 1.00 45.53 82 LYS A C 1
ATOM 640 O O . LYS A 1 82 ? 26.535 -2.565 -19.045 1.00 45.53 82 LYS A O 1
ATOM 645 N N . ALA A 1 83 ? 27.899 -3.257 -17.367 1.00 41.16 83 ALA A N 1
ATOM 646 C CA . ALA A 1 83 ? 27.114 -4.398 -16.902 1.00 41.16 83 ALA A CA 1
ATOM 647 C C . ALA A 1 83 ? 26.116 -4.040 -15.790 1.00 41.16 83 ALA A C 1
ATOM 649 O O . ALA A 1 83 ? 24.998 -4.534 -15.843 1.00 41.16 83 ALA A O 1
ATOM 650 N N . ASP A 1 84 ? 26.455 -3.132 -14.869 1.00 47.78 84 ASP A N 1
ATOM 651 C CA . ASP A 1 84 ? 25.548 -2.701 -13.795 1.00 47.78 84 ASP A CA 1
ATOM 652 C C . ASP A 1 84 ? 25.106 -1.246 -13.997 1.00 47.78 84 ASP A C 1
ATOM 654 O O . ASP A 1 84 ? 25.759 -0.286 -13.586 1.00 47.78 84 ASP A O 1
ATOM 658 N N . ARG A 1 85 ? 23.971 -1.091 -14.688 1.00 56.50 85 ARG A N 1
ATOM 659 C CA . ARG A 1 85 ? 23.295 0.183 -14.996 1.00 56.50 85 ARG A CA 1
ATOM 660 C C . ARG A 1 85 ? 22.226 0.537 -13.953 1.00 56.50 85 ARG A C 1
ATOM 662 O O . ARG A 1 85 ? 21.108 0.912 -14.306 1.00 56.50 85 ARG A O 1
ATOM 669 N N . THR A 1 86 ? 22.546 0.393 -12.675 1.00 45.69 86 THR A N 1
ATOM 670 C CA . THR A 1 86 ? 21.527 0.316 -11.619 1.00 45.69 86 THR A CA 1
ATOM 671 C C . THR A 1 86 ? 22.081 0.990 -10.359 1.00 45.69 86 THR A C 1
ATOM 673 O O . THR A 1 86 ? 23.170 0.617 -9.947 1.00 45.69 86 THR A O 1
ATOM 676 N N . ILE A 1 87 ? 21.484 1.929 -9.618 1.00 53.28 87 ILE A N 1
ATOM 677 C CA . ILE A 1 87 ? 20.278 2.784 -9.633 1.00 53.28 87 ILE A CA 1
ATOM 678 C C . ILE A 1 87 ? 20.210 3.296 -8.186 1.00 53.28 87 ILE A C 1
ATOM 680 O O . ILE A 1 87 ? 20.545 2.558 -7.258 1.00 53.28 87 ILE A O 1
ATOM 684 N N . SER A 1 88 ? 19.715 4.504 -7.956 1.00 47.81 88 SER A N 1
ATOM 685 C CA . SER A 1 88 ? 19.124 4.831 -6.655 1.00 47.81 88 SER A CA 1
ATOM 686 C C . SER A 1 88 ? 17.607 4.777 -6.811 1.00 47.81 88 SER A C 1
ATOM 688 O O . SER A 1 88 ? 17.030 5.624 -7.498 1.00 47.81 88 SER A O 1
ATOM 690 N N . THR A 1 89 ? 16.958 3.779 -6.217 1.00 46.84 89 THR A N 1
ATOM 691 C CA . THR A 1 89 ? 15.496 3.729 -6.146 1.00 46.84 89 THR A CA 1
ATOM 692 C C . THR A 1 89 ? 15.066 4.713 -5.067 1.00 46.84 89 THR A C 1
ATOM 694 O O . THR A 1 89 ? 15.417 4.534 -3.902 1.00 46.84 89 THR A O 1
ATOM 697 N N . PHE A 1 90 ? 14.346 5.771 -5.440 1.00 46.41 90 PHE A N 1
ATOM 698 C CA . PHE A 1 90 ? 13.726 6.674 -4.475 1.00 46.41 90 PHE A CA 1
ATOM 699 C C . PHE A 1 90 ? 12.244 6.331 -4.407 1.00 46.41 90 PHE A C 1
ATOM 701 O O . PHE A 1 90 ? 11.427 6.878 -5.141 1.00 46.41 90 PHE A O 1
ATOM 708 N N . VAL A 1 91 ? 11.887 5.414 -3.510 1.00 49.06 91 VAL A N 1
ATOM 709 C CA . VAL A 1 91 ? 10.476 5.150 -3.219 1.00 49.06 91 VAL A CA 1
ATOM 710 C C . VAL A 1 91 ? 9.886 6.436 -2.642 1.00 49.06 91 VAL A C 1
ATOM 712 O O . VAL A 1 91 ? 10.279 6.880 -1.560 1.00 49.06 91 VAL A O 1
ATOM 715 N N . LYS A 1 92 ? 8.991 7.087 -3.387 1.00 53.84 92 LYS A N 1
ATOM 716 C CA . LYS A 1 92 ? 8.247 8.238 -2.891 1.00 53.84 92 LYS A CA 1
ATOM 717 C C . LYS A 1 92 ? 6.911 7.700 -2.407 1.00 53.84 92 LYS A C 1
ATOM 719 O O . LYS A 1 92 ? 6.030 7.440 -3.214 1.00 53.84 92 LYS A O 1
ATOM 724 N N . ASN A 1 93 ? 6.752 7.574 -1.091 1.00 57.78 93 ASN A N 1
ATOM 725 C CA . ASN A 1 93 ? 5.447 7.275 -0.499 1.00 57.78 93 ASN A CA 1
ATOM 726 C C . ASN A 1 93 ? 4.411 8.228 -1.104 1.00 57.78 93 ASN A C 1
ATOM 728 O O . ASN A 1 93 ? 4.589 9.452 -1.044 1.00 57.78 93 ASN A O 1
ATOM 732 N N . SER A 1 94 ? 3.409 7.659 -1.769 1.00 68.44 94 SER A N 1
ATOM 733 C CA . SER A 1 94 ? 2.441 8.406 -2.569 1.00 68.44 94 SER A CA 1
ATOM 734 C C . SER A 1 94 ? 1.485 9.223 -1.701 1.00 68.44 94 SER A C 1
ATOM 736 O O . SER A 1 94 ? 0.967 10.213 -2.198 1.00 68.44 94 SER A O 1
ATOM 738 N N . GLY A 1 95 ? 1.418 8.934 -0.396 1.00 86.56 95 GLY A N 1
ATOM 739 C CA . GLY A 1 95 ? 0.591 9.626 0.598 1.00 86.56 95 GLY A CA 1
ATOM 740 C C . GLY A 1 95 ? -0.537 8.730 1.100 1.00 86.56 95 GLY A C 1
ATOM 741 O O . GLY A 1 95 ? -1.033 8.923 2.197 1.00 86.56 95 GLY A O 1
ATOM 742 N N . GLU A 1 96 ? -0.891 7.689 0.354 1.00 92.50 96 GLU A N 1
ATOM 743 C CA . GLU A 1 96 ? -1.907 6.723 0.745 1.00 92.50 96 GLU A CA 1
ATOM 744 C C . GLU A 1 96 ? -1.439 5.900 1.954 1.00 92.50 96 GLU A C 1
ATOM 746 O O . GLU A 1 96 ? -0.309 5.384 2.025 1.00 92.50 96 GLU A O 1
ATOM 751 N N . ARG A 1 97 ? -2.345 5.805 2.921 1.00 94.62 97 ARG A N 1
ATOM 752 C CA . ARG A 1 97 ? -2.220 5.077 4.179 1.00 94.62 97 ARG A CA 1
ATOM 753 C C . ARG A 1 97 ? -3.547 4.419 4.510 1.00 94.62 97 ARG A C 1
ATOM 755 O O . ARG A 1 97 ? -4.580 4.810 3.965 1.00 94.62 97 ARG A O 1
ATOM 762 N N . TYR A 1 98 ? -3.528 3.481 5.447 1.00 96.62 98 TYR A N 1
ATOM 763 C CA . TYR A 1 98 ? -4.759 2.945 6.012 1.00 96.62 98 TYR A CA 1
ATOM 764 C C . TYR A 1 98 ? -4.843 3.151 7.523 1.00 96.62 98 TYR A C 1
ATOM 766 O O . TYR A 1 98 ? -3.829 3.296 8.209 1.00 96.62 98 TYR A O 1
ATOM 774 N N . GLY A 1 99 ? -6.074 3.209 8.024 1.00 96.75 99 GLY A N 1
ATOM 775 C CA . GLY A 1 99 ? -6.358 3.241 9.452 1.00 96.75 99 GLY A CA 1
ATOM 776 C C . GLY A 1 99 ? -6.470 1.819 9.982 1.00 96.75 99 GLY A C 1
ATOM 777 O O . GLY A 1 99 ? -7.504 1.193 9.777 1.00 96.75 99 GLY A O 1
ATOM 778 N N . ASP A 1 100 ? -5.422 1.336 10.651 1.00 94.31 100 ASP A N 1
ATOM 779 C CA . ASP A 1 100 ? -5.373 0.004 11.268 1.00 94.31 100 ASP A CA 1
ATOM 780 C C . ASP A 1 100 ? -6.229 -0.011 12.548 1.00 94.31 100 ASP A C 1
ATOM 782 O O . ASP A 1 100 ? -5.784 0.382 13.630 1.00 94.31 100 ASP A O 1
ATOM 786 N N . ILE A 1 101 ? -7.502 -0.389 12.418 1.00 92.62 101 ILE A N 1
ATOM 787 C CA . ILE A 1 101 ? -8.493 -0.295 13.504 1.00 92.62 101 ILE A CA 1
ATOM 788 C C . ILE A 1 101 ? -8.224 -1.354 14.575 1.00 92.62 101 ILE A C 1
ATOM 790 O O . ILE A 1 101 ? -8.546 -1.155 15.752 1.00 92.62 101 ILE A O 1
ATOM 794 N N . ASN A 1 102 ? -7.666 -2.495 14.175 1.00 93.12 102 ASN A N 1
ATOM 795 C CA . ASN A 1 102 ? -7.471 -3.640 15.056 1.00 93.12 102 ASN A CA 1
ATOM 796 C C . ASN A 1 102 ? -6.007 -3.841 15.497 1.00 93.12 102 ASN A C 1
ATOM 798 O O . ASN A 1 102 ? -5.749 -4.714 16.331 1.00 93.12 102 ASN A O 1
ATOM 802 N N . PHE A 1 103 ? -5.090 -2.995 15.022 1.00 92.38 103 PHE A N 1
ATOM 803 C CA . PHE A 1 103 ? -3.660 -2.976 15.327 1.00 92.38 103 PHE A CA 1
ATOM 804 C C . PHE A 1 103 ? -2.928 -4.274 14.955 1.00 92.38 103 PHE A C 1
ATOM 806 O O . PHE A 1 103 ? -2.008 -4.697 15.669 1.00 92.38 103 PHE A O 1
ATOM 813 N N . ASN A 1 104 ? -3.342 -4.941 13.874 1.00 93.12 104 ASN A N 1
ATOM 814 C CA . ASN A 1 104 ? -2.710 -6.178 13.408 1.00 93.12 104 ASN A CA 1
ATOM 815 C C . ASN A 1 104 ? -1.564 -5.940 12.402 1.00 93.12 104 ASN A C 1
ATOM 817 O O . ASN A 1 104 ? -0.843 -6.889 12.082 1.00 93.12 104 ASN A O 1
ATOM 821 N N . GLY A 1 105 ? -1.360 -4.700 11.942 1.00 90.62 105 GLY A N 1
ATOM 822 C CA . GLY A 1 105 ? -0.347 -4.348 10.948 1.00 90.62 105 GLY A CA 1
ATOM 823 C C . GLY A 1 105 ? -0.636 -4.881 9.541 1.00 90.62 105 GLY A C 1
ATOM 824 O O . GLY A 1 105 ? 0.301 -5.035 8.755 1.00 90.62 105 GLY A O 1
ATOM 825 N N . LEU A 1 106 ? -1.900 -5.192 9.246 1.00 92.31 106 LEU A N 1
ATOM 826 C CA . LEU A 1 106 ? -2.423 -5.620 7.951 1.00 92.31 106 LEU A CA 1
ATOM 827 C C . LEU A 1 106 ? -3.615 -4.736 7.578 1.00 92.31 106 LEU A C 1
ATOM 829 O O . LEU A 1 106 ? -4.301 -4.230 8.455 1.00 92.31 106 LEU A O 1
ATOM 833 N N . PHE A 1 107 ? -3.854 -4.554 6.282 1.00 96.06 107 PHE A N 1
ATOM 834 C CA . PHE A 1 107 ? -5.059 -3.875 5.814 1.00 96.06 107 PHE A CA 1
ATOM 835 C C . PHE A 1 107 ? -6.233 -4.858 5.702 1.00 96.06 107 PHE A C 1
ATOM 837 O O . PHE A 1 107 ? -6.125 -5.874 5.008 1.00 96.06 107 PHE A O 1
ATOM 844 N N . ASP A 1 108 ? -7.365 -4.526 6.325 1.00 94.12 108 ASP A N 1
ATOM 845 C CA . ASP A 1 108 ? -8.594 -5.328 6.323 1.00 94.12 108 ASP A CA 1
ATOM 846 C C . ASP A 1 108 ? -9.761 -4.651 5.563 1.00 94.12 108 ASP A C 1
ATOM 848 O O . ASP A 1 108 ? -9.870 -3.430 5.482 1.00 94.12 108 ASP A O 1
ATOM 852 N N . THR A 1 109 ? -10.721 -5.443 5.058 1.00 91.94 109 THR A N 1
ATOM 853 C CA . THR A 1 109 ? -11.866 -5.008 4.211 1.00 91.94 109 THR A CA 1
ATOM 854 C C . THR A 1 109 ? -12.740 -3.868 4.770 1.00 91.94 109 THR A C 1
ATOM 856 O O . THR A 1 109 ? -13.494 -3.254 4.019 1.00 91.94 109 THR A O 1
ATOM 859 N N . ASN A 1 110 ? -12.673 -3.562 6.068 1.00 90.44 110 ASN A N 1
ATOM 860 C CA . ASN A 1 110 ? -13.478 -2.504 6.701 1.00 90.44 110 ASN A CA 1
ATOM 861 C C . ASN A 1 110 ? -12.652 -1.315 7.203 1.00 90.44 110 ASN A C 1
ATOM 863 O O . ASN A 1 110 ? -13.177 -0.462 7.920 1.00 90.44 110 ASN A O 1
ATOM 867 N N . GLU A 1 111 ? -11.373 -1.266 6.862 1.00 96.50 111 GLU A N 1
ATOM 868 C CA . GLU A 1 111 ? -10.492 -0.189 7.276 1.00 96.50 111 GLU A CA 1
ATOM 869 C C . GLU A 1 111 ? -10.529 0.973 6.292 1.00 96.50 111 GLU A C 1
ATOM 871 O O . GLU A 1 111 ? -10.895 0.846 5.121 1.00 96.50 111 GLU A O 1
ATOM 876 N N . SER A 1 112 ? -10.194 2.153 6.797 1.00 96.44 112 SER A N 1
ATOM 877 C CA . SER A 1 112 ? -10.187 3.361 5.987 1.00 96.44 112 SER A CA 1
ATOM 878 C C . SER A 1 112 ? -8.913 3.462 5.171 1.00 96.44 112 SER A C 1
ATOM 880 O O . SER A 1 112 ? -7.842 3.192 5.707 1.00 96.44 112 SER A O 1
ATOM 882 N N . ILE A 1 113 ? -9.010 3.977 3.950 1.00 96.44 113 ILE A N 1
ATOM 883 C CA . ILE A 1 113 ? -7.864 4.425 3.158 1.00 96.44 113 ILE A CA 1
ATOM 884 C C . ILE A 1 113 ? -7.899 5.949 3.118 1.00 96.44 113 ILE A C 1
ATOM 886 O O . ILE A 1 113 ? -8.919 6.548 2.763 1.00 96.44 113 ILE A O 1
ATOM 890 N N . VAL A 1 114 ? -6.791 6.578 3.485 1.00 96.19 114 VAL A N 1
ATOM 891 C CA . VAL A 1 114 ? -6.649 8.033 3.547 1.00 96.19 114 VAL A CA 1
ATOM 892 C C . VAL A 1 114 ? -5.416 8.478 2.773 1.00 96.19 114 VAL A C 1
ATOM 894 O O . VAL A 1 114 ? -4.430 7.749 2.675 1.00 96.19 114 VAL A O 1
ATOM 897 N N . PHE A 1 115 ? -5.473 9.688 2.237 1.00 94.31 115 PHE A N 1
ATOM 898 C CA . PHE A 1 115 ? -4.319 10.403 1.727 1.00 94.31 115 PHE A CA 1
ATOM 899 C C . PHE A 1 115 ? -3.759 11.286 2.846 1.00 94.31 115 PHE A C 1
ATOM 901 O O . PHE A 1 115 ? -4.353 12.317 3.161 1.00 94.31 115 PHE A O 1
ATOM 908 N N . ASP A 1 116 ? -2.649 10.842 3.431 1.00 94.06 116 ASP A N 1
ATOM 909 C CA . ASP A 1 116 ? -1.832 11.546 4.424 1.00 94.06 116 ASP A CA 1
ATOM 910 C C . ASP A 1 116 ? -0.975 12.591 3.688 1.00 94.06 116 ASP A C 1
ATOM 912 O O . ASP A 1 116 ? 0.092 12.287 3.130 1.00 94.06 116 ASP A O 1
ATOM 916 N N . GLU A 1 117 ? -1.515 13.808 3.565 1.00 92.12 117 GLU A N 1
ATOM 917 C CA . GLU A 1 117 ? -0.944 14.850 2.702 1.00 92.12 117 GLU A CA 1
ATOM 918 C C . GLU A 1 117 ? 0.366 15.403 3.284 1.00 92.12 117 GLU A C 1
ATOM 920 O O . GLU A 1 117 ? 1.314 15.708 2.544 1.00 92.12 117 GLU A O 1
ATOM 925 N N . ASP A 1 118 ? 0.444 15.479 4.612 1.00 90.44 118 ASP A N 1
ATOM 926 C CA . ASP A 1 118 ? 1.576 16.041 5.341 1.00 90.44 118 ASP A CA 1
ATOM 927 C C . ASP A 1 118 ? 2.617 14.988 5.776 1.00 90.44 118 ASP A C 1
ATOM 929 O O . ASP A 1 118 ? 3.759 15.343 6.098 1.00 90.44 118 ASP A O 1
ATOM 933 N N . LYS A 1 119 ? 2.282 13.696 5.638 1.00 89.75 119 LYS A N 1
ATOM 934 C CA . LYS A 1 119 ? 3.116 12.523 5.955 1.00 89.75 119 LYS A CA 1
ATOM 935 C C . LYS A 1 119 ? 3.407 12.400 7.444 1.00 89.75 119 LYS A C 1
ATOM 937 O O . LYS A 1 119 ? 4.501 11.961 7.827 1.00 89.75 119 LYS A O 1
ATOM 942 N N . SER A 1 120 ? 2.453 12.803 8.272 1.00 92.62 120 SER A N 1
ATOM 943 C CA . SER A 1 120 ? 2.542 12.736 9.728 1.00 92.62 120 SER A CA 1
ATOM 944 C C . SER A 1 120 ? 2.366 11.317 10.278 1.00 92.62 120 SER A C 1
ATOM 946 O O . SER A 1 120 ? 2.765 11.071 11.419 1.00 92.62 120 SER A O 1
ATOM 948 N N . PHE A 1 121 ? 1.842 10.371 9.482 1.00 93.69 121 PHE A N 1
ATOM 949 C CA . PHE A 1 121 ? 1.397 9.044 9.935 1.00 93.69 121 PHE A CA 1
ATOM 950 C C . PHE A 1 121 ? 0.273 9.110 10.983 1.00 93.69 121 PHE A C 1
ATOM 952 O O . PHE A 1 121 ? 0.105 8.199 11.800 1.00 93.69 121 PHE A O 1
ATOM 959 N N . SER A 1 122 ? -0.506 10.186 10.963 1.00 95.88 122 SER A N 1
ATOM 960 C CA . SER A 1 122 ? -1.649 10.409 11.837 1.00 95.88 122 SER A CA 1
ATOM 961 C C . SER A 1 122 ? -2.753 11.076 11.033 1.00 95.88 122 SER A C 1
ATOM 963 O O . SER A 1 122 ? -2.484 12.013 10.305 1.00 95.88 122 SER A O 1
ATOM 965 N N . TYR A 1 123 ? -3.996 10.636 11.200 1.00 97.50 123 TYR A N 1
ATOM 966 C CA . TYR A 1 123 ? -5.122 11.253 10.522 1.00 97.50 123 TYR A CA 1
ATOM 967 C C . TYR A 1 123 ? -5.417 12.632 11.103 1.00 97.50 123 TYR A C 1
ATOM 969 O O . TYR A 1 123 ? -5.671 12.788 12.303 1.00 97.50 123 TYR A O 1
ATOM 977 N N . GLU A 1 124 ? -5.455 13.630 10.237 1.00 97.56 124 GLU A N 1
ATOM 978 C CA . GLU A 1 124 ? -5.702 15.013 10.589 1.00 97.56 124 GLU A CA 1
ATOM 979 C C . GLU A 1 124 ? -6.886 15.566 9.795 1.00 97.56 124 GLU A C 1
ATOM 981 O O . GLU A 1 124 ? -6.868 15.723 8.574 1.00 97.56 124 GLU A O 1
ATOM 986 N N . GLN A 1 125 ? -7.972 15.878 10.503 1.00 95.56 125 GLN A N 1
ATOM 987 C CA . GLN A 1 125 ? -9.192 16.342 9.867 1.00 95.56 125 GLN A CA 1
ATOM 988 C C . GLN A 1 125 ? -8.974 17.713 9.215 1.00 95.56 125 GLN A C 1
ATOM 990 O O . GLN A 1 125 ? -8.702 18.710 9.884 1.00 95.56 125 GLN A O 1
ATOM 995 N N . GLY A 1 126 ? -9.195 17.772 7.902 1.00 91.88 126 GLY A N 1
ATOM 996 C CA . GLY A 1 126 ? -9.122 19.002 7.112 1.00 91.88 126 GLY A CA 1
ATOM 997 C C . GLY A 1 126 ? -7.791 19.212 6.390 1.00 91.88 126 GLY A C 1
ATOM 998 O O . GLY A 1 126 ? -7.753 20.051 5.491 1.00 91.88 126 GLY A O 1
ATOM 999 N N . THR A 1 127 ? -6.749 18.456 6.739 1.00 95.25 127 THR A N 1
ATOM 1000 C CA . THR A 1 127 ? -5.522 18.310 5.939 1.00 95.25 127 THR A CA 1
ATOM 1001 C C . THR A 1 127 ? -5.562 17.002 5.160 1.00 95.25 127 THR A C 1
ATOM 1003 O O . THR A 1 127 ? -5.393 17.018 3.946 1.00 95.25 127 THR A O 1
ATOM 1006 N N . ASP A 1 128 ? -5.908 15.897 5.815 1.00 96.69 128 ASP A N 1
ATOM 1007 C CA . ASP A 1 128 ? -5.981 14.599 5.157 1.00 96.69 128 ASP A CA 1
ATOM 1008 C C . ASP A 1 128 ? -7.298 14.385 4.421 1.00 96.69 128 ASP A C 1
ATOM 1010 O O . ASP A 1 128 ? -8.374 14.852 4.817 1.00 96.69 128 ASP A O 1
ATOM 1014 N N . THR A 1 129 ? -7.213 13.611 3.340 1.00 95.56 129 THR A N 1
ATOM 1015 C CA . THR A 1 129 ? -8.376 13.249 2.529 1.00 95.56 129 THR A CA 1
ATOM 1016 C C . THR A 1 129 ? -8.749 11.794 2.766 1.00 95.56 129 THR A C 1
ATOM 1018 O O . THR A 1 129 ? -7.973 10.890 2.471 1.00 95.56 129 THR A O 1
ATOM 1021 N N . LEU A 1 130 ? -9.969 11.542 3.242 1.00 96.25 130 LEU A N 1
ATOM 1022 C CA . LEU A 1 130 ? -10.536 10.194 3.232 1.00 96.25 130 LEU A CA 1
ATOM 1023 C C . LEU A 1 130 ? -10.809 9.765 1.785 1.00 96.25 130 LEU A C 1
ATOM 1025 O O . LEU A 1 130 ? -11.611 10.400 1.101 1.00 96.25 130 LEU A O 1
ATOM 1029 N N . ILE A 1 131 ? -10.175 8.679 1.346 1.00 94.62 131 ILE A N 1
ATOM 1030 C CA . ILE A 1 131 ? -10.411 8.082 0.026 1.00 94.62 131 ILE A CA 1
ATOM 1031 C C . ILE A 1 131 ? -11.527 7.037 0.130 1.00 94.62 131 ILE A C 1
ATOM 1033 O O . ILE A 1 131 ? -12.445 7.021 -0.687 1.00 94.62 131 ILE A O 1
ATOM 1037 N N . LEU A 1 132 ? -11.471 6.176 1.151 1.00 95.50 132 LEU A N 1
ATOM 1038 C CA . LEU A 1 132 ? -12.395 5.056 1.316 1.00 95.50 132 LEU A CA 1
ATOM 1039 C C . LEU A 1 132 ? -12.613 4.713 2.795 1.00 95.50 132 LEU A C 1
ATOM 1041 O O . LEU A 1 132 ? -11.701 4.845 3.604 1.00 95.50 132 LEU A O 1
ATOM 1045 N N . GLY A 1 133 ? -13.798 4.198 3.130 1.00 94.62 133 GLY A N 1
ATOM 1046 C CA . GLY A 1 133 ? -14.107 3.621 4.440 1.00 94.62 133 GLY A CA 1
ATOM 1047 C C . GLY A 1 133 ? -14.694 4.633 5.421 1.00 94.62 133 GLY A C 1
ATOM 1048 O O . GLY A 1 133 ? -15.277 5.643 5.025 1.00 94.62 133 GLY A O 1
ATOM 1049 N N . THR A 1 134 ? -14.598 4.342 6.718 1.00 94.62 134 THR A N 1
ATOM 1050 C CA . THR A 1 134 ? -15.061 5.252 7.775 1.00 94.62 134 THR A CA 1
ATOM 1051 C C . THR A 1 134 ? -14.003 6.298 8.083 1.00 94.62 134 THR A C 1
ATOM 1053 O O . THR A 1 134 ? -12.842 5.952 8.247 1.00 94.62 134 THR A O 1
ATOM 1056 N N . THR A 1 135 ? -14.391 7.565 8.225 1.00 95.62 135 THR A N 1
ATOM 1057 C CA . THR A 1 135 ? -13.459 8.629 8.622 1.00 95.62 135 THR A CA 1
ATOM 1058 C C . THR A 1 135 ? -12.806 8.304 9.972 1.00 95.62 135 THR A C 1
ATOM 1060 O O . THR A 1 135 ? -13.546 8.147 10.948 1.00 95.62 135 THR A O 1
ATOM 1063 N N . PRO A 1 136 ? -11.464 8.224 10.064 1.00 96.56 136 PRO A N 1
ATOM 1064 C CA . PRO A 1 136 ? -10.787 8.076 11.348 1.00 96.56 136 PRO A CA 1
ATOM 1065 C C . PRO A 1 136 ? -11.008 9.290 12.259 1.00 96.56 136 PRO A C 1
ATOM 1067 O O . PRO A 1 136 ? -11.363 10.383 11.811 1.00 96.56 136 PRO A O 1
ATOM 1070 N N . GLU A 1 137 ? -10.792 9.113 13.560 1.00 96.50 137 GLU A N 1
ATOM 1071 C CA . GLU A 1 137 ? -10.812 10.228 14.513 1.00 96.50 137 GLU A CA 1
ATOM 1072 C C . GLU A 1 137 ? -9.554 11.102 14.371 1.00 96.50 137 GLU A C 1
ATOM 1074 O O . GLU A 1 137 ? -8.503 10.637 13.935 1.00 96.50 137 GLU A O 1
ATOM 1079 N N . GLN A 1 138 ? -9.636 12.378 14.761 1.00 97.31 138 GLN A N 1
ATOM 1080 C CA . GLN A 1 138 ? -8.471 13.270 14.783 1.00 97.31 138 GLN A CA 1
ATOM 1081 C C . GLN A 1 138 ? -7.330 12.650 15.606 1.00 97.31 138 GLN A C 1
ATOM 1083 O O . GLN A 1 138 ? -7.513 12.322 16.779 1.00 97.31 138 GLN A O 1
ATOM 1088 N N . GLY A 1 139 ? -6.138 12.571 15.019 1.00 96.12 139 GLY A N 1
ATOM 1089 C CA . GLY A 1 139 ? -4.958 11.981 15.644 1.00 96.12 139 GLY A CA 1
ATOM 1090 C C . GLY A 1 139 ? -4.860 10.457 15.506 1.00 96.12 139 GLY A C 1
ATOM 1091 O O . GLY A 1 139 ? -3.995 9.857 16.145 1.00 96.12 139 GLY A O 1
ATOM 1092 N N . PHE A 1 140 ? -5.759 9.809 14.753 1.00 97.06 140 PHE A N 1
ATOM 1093 C CA . PHE A 1 140 ? -5.759 8.352 14.611 1.00 97.06 140 PHE A CA 1
ATOM 1094 C C . PHE A 1 140 ? -4.499 7.872 13.868 1.00 97.06 140 PHE A C 1
ATOM 1096 O O . PHE A 1 140 ? -4.192 8.412 12.809 1.00 97.06 140 PHE A O 1
ATOM 1103 N N . PRO A 1 141 ? -3.762 6.866 14.370 1.00 95.62 141 PRO A N 1
ATOM 1104 C CA . PRO A 1 141 ? -2.520 6.425 13.743 1.00 95.62 141 PRO A CA 1
ATOM 1105 C C . PRO A 1 141 ? -2.767 5.790 12.371 1.00 95.62 141 PRO A C 1
ATOM 1107 O O . PRO A 1 141 ? -3.674 4.978 12.199 1.00 95.62 141 PRO A O 1
ATOM 1110 N N . LEU A 1 142 ? -1.918 6.130 11.407 1.00 95.38 142 LEU A N 1
ATOM 1111 C CA . LEU A 1 142 ? -1.988 5.621 10.043 1.00 95.38 142 LEU A CA 1
ATOM 1112 C C . LEU A 1 142 ? -0.820 4.679 9.742 1.00 95.38 142 LEU A C 1
ATOM 1114 O O . LEU A 1 142 ? 0.313 4.898 10.181 1.00 95.38 142 LEU A O 1
ATOM 1118 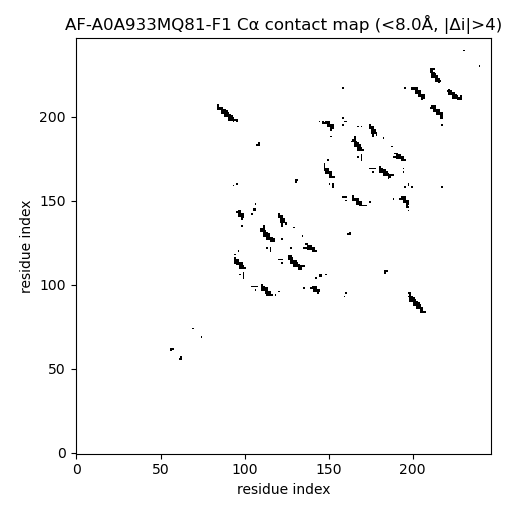N N . ALA A 1 143 ? -1.088 3.643 8.952 1.00 94.00 143 ALA A N 1
ATOM 1119 C CA . ALA A 1 143 ? -0.132 2.601 8.601 1.00 94.00 143 ALA A CA 1
ATOM 1120 C C . ALA A 1 143 ? 0.202 2.583 7.100 1.00 94.00 143 ALA A C 1
ATOM 1122 O O . ALA A 1 143 ? -0.555 3.055 6.247 1.00 94.00 143 ALA A O 1
ATOM 1123 N N . ASN A 1 144 ? 1.381 2.039 6.778 1.00 91.94 144 ASN A N 1
ATOM 1124 C CA . ASN A 1 144 ? 1.772 1.735 5.401 1.00 91.94 144 ASN A CA 1
ATOM 1125 C C . ASN A 1 144 ? 1.163 0.401 4.986 1.00 91.94 144 ASN A C 1
ATOM 1127 O O . ASN A 1 144 ? 1.283 -0.562 5.737 1.00 91.94 144 ASN A O 1
ATOM 1131 N N . PHE A 1 145 ? 0.650 0.319 3.763 1.00 91.62 145 PHE A N 1
ATOM 1132 C CA . PHE A 1 145 ? 0.254 -0.952 3.166 1.00 91.62 145 PHE A CA 1
ATOM 1133 C C . PHE A 1 145 ? 1.421 -1.940 3.067 1.00 91.62 145 PHE A C 1
ATOM 1135 O O . PHE A 1 145 ? 2.574 -1.556 2.838 1.00 91.62 145 PHE A O 1
ATOM 1142 N N . ASN A 1 146 ? 1.099 -3.224 3.205 1.00 90.44 146 ASN A N 1
ATOM 1143 C CA . ASN A 1 146 ? 2.008 -4.309 2.857 1.00 90.44 146 ASN A CA 1
ATOM 1144 C C . ASN A 1 146 ? 2.235 -4.335 1.331 1.00 90.44 146 ASN A C 1
ATOM 1146 O O . ASN A 1 146 ? 1.307 -4.015 0.590 1.00 90.44 146 ASN A O 1
ATOM 1150 N N . PRO A 1 147 ? 3.424 -4.736 0.842 1.00 87.06 147 PRO A N 1
ATOM 1151 C CA . PRO A 1 147 ? 3.716 -4.800 -0.596 1.00 87.06 147 PRO A CA 1
ATOM 1152 C C . PRO A 1 147 ? 2.764 -5.692 -1.406 1.00 87.06 147 PRO A C 1
ATOM 1154 O O . PRO A 1 147 ? 2.540 -5.438 -2.587 1.00 87.06 147 PRO A O 1
ATOM 1157 N N . GLU A 1 148 ? 2.208 -6.721 -0.767 1.00 91.75 148 GLU A N 1
ATOM 1158 C CA . GLU A 1 148 ? 1.256 -7.660 -1.364 1.00 91.75 148 GLU A CA 1
ATOM 1159 C C . GLU A 1 148 ? -0.157 -7.066 -1.483 1.00 91.75 148 GLU A C 1
ATOM 1161 O O . GLU A 1 148 ? -0.981 -7.575 -2.239 1.00 91.75 148 GLU A O 1
ATOM 1166 N N . VAL A 1 149 ? -0.455 -5.981 -0.759 1.00 94.62 149 VAL A N 1
ATOM 1167 C CA . VAL A 1 149 ? -1.722 -5.256 -0.892 1.00 94.62 149 VAL A CA 1
ATOM 1168 C C . VAL A 1 149 ? -1.579 -4.234 -2.016 1.00 94.62 149 VAL A C 1
ATOM 1170 O O . VAL A 1 149 ? -0.807 -3.277 -1.923 1.00 94.62 149 VAL A O 1
ATOM 1173 N N . LYS A 1 150 ? -2.334 -4.449 -3.090 1.00 93.75 150 LYS A N 1
ATOM 1174 C CA . LYS A 1 150 ? -2.248 -3.696 -4.345 1.00 93.75 150 LYS A CA 1
ATOM 1175 C C . LYS A 1 150 ? -3.629 -3.237 -4.786 1.00 93.75 150 LYS A C 1
ATOM 1177 O O . LYS A 1 150 ? -4.635 -3.790 -4.346 1.00 93.75 150 LYS A O 1
ATOM 1182 N N . HIS A 1 151 ? -3.695 -2.260 -5.676 1.00 94.00 151 HIS A N 1
ATOM 1183 C CA . HIS A 1 151 ? -4.942 -1.827 -6.294 1.00 94.00 151 HIS A CA 1
ATOM 1184 C C . HIS A 1 151 ? -4.890 -1.943 -7.811 1.00 94.00 151 HIS A C 1
ATOM 1186 O O . HIS A 1 151 ? -3.826 -1.862 -8.419 1.00 94.00 151 HIS A O 1
ATOM 1192 N N . THR A 1 152 ? -6.044 -2.156 -8.437 1.00 93.50 152 THR A N 1
ATOM 1193 C CA . THR A 1 152 ? -6.154 -2.065 -9.899 1.00 93.50 152 THR A CA 1
ATOM 1194 C C . THR A 1 152 ? -5.960 -0.620 -10.331 1.00 93.50 152 THR A C 1
ATOM 1196 O O . THR A 1 152 ? -6.655 0.233 -9.793 1.00 93.50 152 THR A O 1
ATOM 1199 N N . ASP A 1 153 ? -5.118 -0.348 -11.325 1.00 85.00 153 ASP A N 1
ATOM 1200 C CA . ASP A 1 153 ? -5.056 0.978 -11.957 1.00 85.00 153 ASP A CA 1
ATOM 1201 C C . ASP A 1 153 ? -5.906 0.958 -13.230 1.00 85.00 153 ASP A C 1
ATOM 1203 O O . ASP A 1 153 ? -5.459 0.563 -14.310 1.00 85.00 153 ASP A O 1
ATOM 1207 N N . ASN A 1 154 ? -7.178 1.326 -13.085 1.00 76.06 154 ASN A N 1
ATOM 1208 C CA . ASN A 1 154 ? -8.108 1.390 -14.215 1.00 76.06 154 ASN A CA 1
ATOM 1209 C C . ASN A 1 154 ? -8.204 2.817 -14.789 1.00 76.06 154 ASN A C 1
ATOM 1211 O O . ASN A 1 154 ? -9.017 3.076 -15.685 1.00 76.06 154 ASN A O 1
ATOM 1215 N N . GLY A 1 155 ? -7.411 3.753 -14.258 1.00 68.00 155 GLY A N 1
ATOM 1216 C CA . GLY A 1 155 ? -7.506 5.179 -14.523 1.00 68.00 155 GLY A CA 1
ATOM 1217 C C . GLY A 1 155 ? -6.301 5.764 -15.257 1.00 68.00 155 GLY A C 1
ATOM 1218 O O . GLY A 1 155 ? -5.303 5.125 -15.558 1.00 68.00 155 GLY A O 1
ATOM 1219 N N . SER A 1 156 ? -6.396 7.056 -15.572 1.00 65.69 156 SER A N 1
ATOM 1220 C CA . SER A 1 156 ? -5.268 7.861 -16.064 1.00 65.69 156 SER A CA 1
ATOM 1221 C C . SER A 1 156 ? -4.658 8.729 -14.954 1.00 65.69 156 SER A C 1
ATOM 1223 O O . SER A 1 156 ? -4.066 9.772 -15.236 1.00 65.69 156 SER A O 1
ATOM 1225 N N . ASN A 1 157 ? -4.856 8.354 -13.686 1.00 68.81 157 ASN A N 1
ATOM 1226 C CA . ASN A 1 157 ? -4.465 9.140 -12.510 1.00 68.81 157 ASN A CA 1
ATOM 1227 C C . ASN A 1 157 ? -3.024 8.849 -12.033 1.00 68.81 157 ASN A C 1
ATOM 1229 O O . ASN A 1 157 ? -2.632 9.309 -10.960 1.00 68.81 157 ASN A O 1
ATOM 1233 N N . ALA A 1 158 ? -2.230 8.172 -12.872 1.00 67.56 158 ALA A N 1
ATOM 1234 C CA . ALA A 1 158 ? -0.828 7.841 -12.640 1.00 67.56 158 ALA A CA 1
ATOM 1235 C C . ALA A 1 158 ? -0.620 6.995 -11.372 1.00 67.56 158 ALA A C 1
ATOM 1237 O O . ALA A 1 158 ? 0.154 7.393 -10.495 1.00 67.56 158 ALA A O 1
ATOM 1238 N N . TYR A 1 159 ? -1.281 5.831 -11.311 1.00 74.56 159 TYR A N 1
ATOM 1239 C CA . TYR A 1 159 ? -1.133 4.830 -10.250 1.00 74.56 159 TYR A CA 1
ATOM 1240 C C . TYR A 1 159 ? -1.612 5.272 -8.864 1.00 74.56 159 TYR A C 1
ATOM 1242 O O . TYR A 1 159 ? -1.267 4.651 -7.857 1.00 74.56 159 TYR A O 1
ATOM 1250 N N . LYS A 1 160 ? -2.398 6.349 -8.791 1.00 82.56 160 LYS A N 1
ATOM 1251 C CA . LYS A 1 160 ? -3.028 6.770 -7.540 1.00 82.56 160 LYS A CA 1
ATOM 1252 C C . LYS A 1 160 ? -4.288 5.959 -7.317 1.00 82.56 160 LYS A C 1
ATOM 1254 O O . LYS A 1 160 ? -5.070 5.801 -8.241 1.00 82.56 160 LYS A O 1
ATOM 1259 N N . PHE A 1 161 ? -4.509 5.518 -6.089 1.00 90.00 161 PHE A N 1
ATOM 1260 C CA . PHE A 1 161 ? -5.727 4.784 -5.785 1.00 90.00 161 PHE A CA 1
ATOM 1261 C C . PHE A 1 161 ? -6.958 5.704 -5.831 1.00 90.00 161 PHE A C 1
ATOM 1263 O O . PHE A 1 161 ? -6.970 6.774 -5.212 1.00 90.00 161 PHE A O 1
ATOM 1270 N N . ASP A 1 162 ? -8.006 5.268 -6.526 1.00 89.56 162 ASP A N 1
ATOM 1271 C CA . ASP A 1 162 ? -9.358 5.828 -6.440 1.00 89.56 162 ASP A CA 1
ATOM 1272 C C . ASP A 1 162 ? -10.292 4.838 -5.729 1.00 89.56 162 ASP A C 1
ATOM 1274 O O . ASP A 1 162 ? -10.247 3.636 -5.953 1.00 89.56 162 ASP A O 1
ATOM 1278 N N . SER A 1 163 ? -11.219 5.353 -4.924 1.00 91.31 163 SER A N 1
ATOM 1279 C CA . SER A 1 163 ? -12.325 4.607 -4.311 1.00 91.31 163 SER A CA 1
ATOM 1280 C C . SER A 1 163 ? -13.123 3.669 -5.240 1.00 91.31 163 SER A C 1
ATOM 1282 O O . SER A 1 163 ? -13.804 2.769 -4.746 1.00 91.31 163 SER A O 1
ATOM 1284 N N . SER A 1 164 ? -13.091 3.884 -6.561 1.00 91.50 164 SER A N 1
ATOM 1285 C CA . SER A 1 164 ? -13.733 3.007 -7.554 1.00 91.50 164 SER A CA 1
ATOM 1286 C C . SER A 1 164 ? -12.895 1.791 -7.976 1.00 91.50 164 SER A C 1
ATOM 1288 O O . SER A 1 164 ? -13.423 0.878 -8.616 1.00 91.50 164 SER A O 1
ATOM 1290 N N . GLU A 1 165 ? -11.614 1.764 -7.620 1.00 94.19 165 GLU A N 1
ATOM 1291 C CA . GLU A 1 165 ? -10.681 0.691 -7.940 1.00 94.19 165 GLU A CA 1
ATOM 1292 C C . GLU A 1 165 ? -10.767 -0.446 -6.920 1.00 94.19 165 GLU A C 1
ATOM 1294 O O . GLU A 1 165 ? -11.166 -0.270 -5.765 1.00 94.19 165 GLU A O 1
ATOM 1299 N N . ALA A 1 166 ? -10.411 -1.650 -7.360 1.00 95.88 166 ALA A N 1
ATOM 1300 C CA . ALA A 1 166 ? -10.354 -2.796 -6.473 1.00 95.88 166 ALA A CA 1
ATOM 1301 C C . ALA A 1 166 ? -9.040 -2.790 -5.696 1.00 95.88 166 ALA A C 1
ATOM 1303 O O . ALA A 1 166 ? -7.995 -2.484 -6.265 1.00 95.88 166 ALA A O 1
ATOM 1304 N N . VAL A 1 167 ? -9.089 -3.200 -4.431 1.00 96.94 167 VAL A N 1
ATOM 1305 C CA . VAL A 1 167 ? -7.903 -3.503 -3.622 1.00 96.94 167 VAL A CA 1
ATOM 1306 C C . VAL A 1 167 ? -7.828 -5.006 -3.448 1.00 96.94 167 VAL A C 1
ATOM 1308 O O . VAL A 1 167 ? -8.809 -5.634 -3.041 1.00 96.94 167 VAL A O 1
ATOM 1311 N N . VAL A 1 168 ? -6.678 -5.590 -3.750 1.00 97.56 168 VAL A N 1
ATOM 1312 C CA . VAL A 1 168 ? -6.457 -7.032 -3.744 1.00 97.56 168 VAL A CA 1
ATOM 1313 C C . VAL A 1 168 ? -5.206 -7.391 -2.957 1.00 97.56 168 VAL A C 1
ATOM 1315 O O . VAL A 1 168 ? -4.311 -6.569 -2.763 1.00 97.56 168 VAL A O 1
ATOM 1318 N N . TYR A 1 169 ? -5.158 -8.640 -2.512 1.00 97.06 169 TYR A N 1
ATOM 1319 C CA . TYR A 1 169 ? -3.955 -9.267 -1.991 1.00 97.06 169 TYR A CA 1
ATOM 1320 C C . TYR A 1 169 ? -3.327 -10.129 -3.093 1.00 97.06 169 TYR A C 1
ATOM 1322 O O . TYR A 1 169 ? -3.806 -11.236 -3.348 1.00 97.06 169 TYR A O 1
ATOM 1330 N N . ASP A 1 170 ? -2.285 -9.599 -3.735 1.00 96.44 170 ASP A N 1
ATOM 1331 C CA . ASP A 1 170 ? -1.464 -10.282 -4.741 1.00 96.44 170 ASP A CA 1
ATOM 1332 C C . ASP A 1 170 ? -0.518 -11.245 -4.013 1.00 96.44 170 ASP A C 1
ATOM 1334 O O . ASP A 1 170 ? 0.538 -10.869 -3.495 1.00 96.44 170 ASP A O 1
ATOM 1338 N N . ALA A 1 171 ? -0.947 -12.499 -3.899 1.00 96.31 171 ALA A N 1
ATOM 1339 C CA . ALA A 1 171 ? -0.308 -13.482 -3.032 1.00 96.31 171 ALA A CA 1
ATOM 1340 C C . ALA A 1 171 ? 1.019 -14.002 -3.603 1.00 96.31 171 ALA A C 1
ATOM 1342 O O . ALA A 1 171 ? 1.791 -14.645 -2.884 1.00 96.31 171 ALA A O 1
ATOM 1343 N N . ASN A 1 172 ? 1.260 -13.792 -4.898 1.00 95.69 172 ASN A N 1
ATOM 1344 C CA . ASN A 1 172 ? 2.436 -14.292 -5.600 1.00 95.69 172 ASN A CA 1
ATOM 1345 C C . ASN A 1 172 ? 3.375 -13.173 -6.097 1.00 95.69 172 ASN A C 1
ATOM 1347 O O . ASN A 1 172 ? 4.426 -13.488 -6.662 1.00 95.69 172 ASN A O 1
ATOM 1351 N N . ASP A 1 173 ? 3.028 -11.912 -5.821 1.00 92.50 173 ASP A N 1
ATOM 1352 C CA . ASP A 1 173 ? 3.771 -10.689 -6.137 1.00 92.50 173 ASP A CA 1
ATOM 1353 C C . ASP A 1 173 ? 4.104 -10.547 -7.635 1.00 92.50 173 ASP A C 1
ATOM 1355 O O . ASP A 1 173 ? 5.173 -10.061 -8.021 1.00 92.50 173 ASP A O 1
ATOM 1359 N N . ASN A 1 174 ? 3.199 -10.993 -8.513 1.00 91.94 174 ASN A N 1
ATOM 1360 C CA . ASN A 1 174 ? 3.401 -10.923 -9.962 1.00 91.94 174 ASN A CA 1
ATOM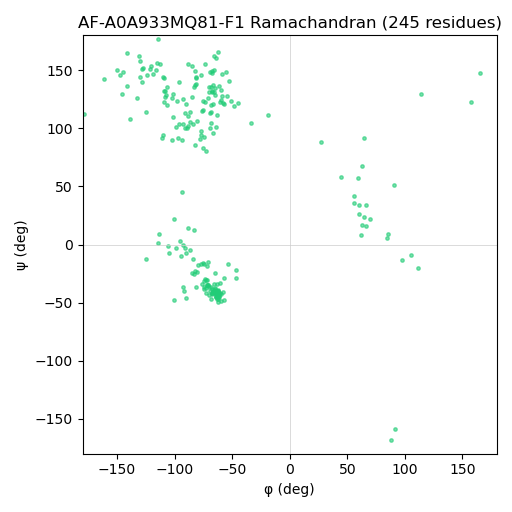 1361 C C . ASN A 1 174 ? 2.859 -9.628 -10.605 1.00 91.94 174 ASN A C 1
ATOM 1363 O O . ASN A 1 174 ? 3.110 -9.404 -11.792 1.00 91.94 174 ASN A O 1
ATOM 1367 N N . ASN A 1 175 ? 2.216 -8.749 -9.823 1.00 91.69 175 ASN A N 1
ATOM 1368 C CA . ASN A 1 175 ? 1.564 -7.502 -10.257 1.00 91.69 175 ASN A CA 1
ATOM 1369 C C . ASN A 1 175 ? 0.358 -7.711 -11.189 1.00 91.69 175 ASN A C 1
ATOM 1371 O O . ASN A 1 175 ? -0.004 -6.819 -11.959 1.00 91.69 175 ASN A O 1
ATOM 1375 N N . LEU A 1 176 ? -0.266 -8.883 -11.129 1.00 93.81 176 LEU A N 1
ATOM 1376 C CA . LEU A 1 176 ? -1.483 -9.229 -11.845 1.00 93.81 176 LEU A CA 1
ATOM 1377 C C . LEU A 1 176 ? -2.481 -9.830 -10.855 1.00 93.81 176 LEU A C 1
ATOM 1379 O O . LEU A 1 176 ? -2.106 -10.569 -9.958 1.00 93.81 176 LEU A O 1
ATOM 1383 N N . TYR A 1 177 ? -3.765 -9.556 -11.049 1.00 97.00 177 TYR A N 1
ATOM 1384 C CA . TYR A 1 177 ? -4.810 -10.259 -10.322 1.00 97.00 177 TYR A CA 1
ATOM 1385 C C . TYR A 1 177 ? -4.983 -11.673 -10.887 1.00 97.00 177 TYR A C 1
ATOM 1387 O O . TYR A 1 177 ? -5.423 -11.844 -12.031 1.00 97.00 177 TYR A O 1
ATOM 1395 N N . ASP A 1 178 ? -4.702 -12.690 -10.081 1.00 98.06 178 ASP A N 1
ATOM 1396 C CA . ASP A 1 178 ? -4.966 -14.086 -10.416 1.00 98.06 178 ASP A CA 1
ATOM 1397 C C . ASP A 1 178 ? -6.302 -14.563 -9.826 1.00 98.06 178 ASP A C 1
ATOM 1399 O O . ASP A 1 178 ? -6.672 -14.284 -8.684 1.00 98.06 178 ASP A O 1
ATOM 1403 N N . THR A 1 179 ? -7.057 -15.347 -10.603 1.00 97.56 179 THR A N 1
ATOM 1404 C CA . THR A 1 179 ? -8.342 -15.892 -10.140 1.00 97.56 179 THR A CA 1
ATOM 1405 C C . THR A 1 179 ? -8.153 -16.698 -8.857 1.00 97.56 179 THR A C 1
ATOM 1407 O O . THR A 1 179 ? -7.469 -17.722 -8.845 1.00 97.56 179 THR A O 1
ATOM 1410 N N . GLY A 1 180 ? -8.850 -16.280 -7.802 1.00 96.56 180 GLY A N 1
ATOM 1411 C CA . GLY A 1 180 ? -8.775 -16.898 -6.479 1.00 96.56 180 GLY A CA 1
ATOM 1412 C C . GLY A 1 180 ? -7.984 -16.079 -5.462 1.00 96.56 180 GLY A C 1
ATOM 1413 O O . GLY A 1 180 ? -8.047 -16.401 -4.277 1.00 96.56 180 GLY A O 1
ATOM 1414 N N . GLU A 1 181 ? -7.307 -15.013 -5.888 1.00 98.00 181 GLU A N 1
ATOM 1415 C CA . GLU A 1 181 ? -6.743 -14.025 -4.975 1.00 98.00 181 GLU A CA 1
ATOM 1416 C C . GLU A 1 181 ? -7.831 -13.230 -4.252 1.00 98.00 181 GLU A C 1
ATOM 1418 O O . GLU A 1 181 ? -8.945 -13.018 -4.757 1.00 98.00 181 GLU A O 1
ATOM 1423 N N . THR A 1 182 ? -7.500 -12.808 -3.033 1.00 97.56 182 THR A N 1
ATOM 1424 C CA . THR A 1 182 ? -8.437 -12.134 -2.138 1.00 97.56 182 THR A CA 1
ATOM 1425 C C . THR A 1 182 ? -8.654 -10.702 -2.597 1.00 97.56 182 THR A C 1
ATOM 1427 O O . THR A 1 182 ? -7.718 -9.912 -2.667 1.00 97.56 182 THR A O 1
ATOM 1430 N N . VAL A 1 183 ? -9.912 -10.346 -2.839 1.00 97.50 183 VAL A N 1
ATOM 1431 C CA . VAL A 1 183 ? -10.330 -8.959 -3.061 1.00 97.50 183 VAL A CA 1
ATOM 1432 C C . VAL A 1 183 ? -10.714 -8.372 -1.708 1.00 97.50 183 VAL A C 1
ATOM 1434 O O . VAL A 1 183 ? -11.673 -8.825 -1.083 1.00 97.50 183 VAL A O 1
ATOM 1437 N N . LEU A 1 184 ? -9.942 -7.395 -1.241 1.00 96.75 184 LEU A N 1
ATOM 1438 C CA . LEU A 1 184 ? -10.158 -6.715 0.034 1.00 96.75 184 LEU A CA 1
ATOM 1439 C C . LEU A 1 184 ? -11.230 -5.633 -0.096 1.00 96.75 184 LEU A C 1
ATOM 1441 O O . LEU A 1 184 ? -12.024 -5.468 0.824 1.00 96.75 184 LEU A O 1
ATOM 1445 N N . VAL A 1 185 ? -11.278 -4.934 -1.235 1.00 96.31 185 VAL A N 1
ATOM 1446 C CA . VAL A 1 185 ? -12.225 -3.847 -1.526 1.00 96.31 185 VAL A CA 1
ATOM 1447 C C . VAL A 1 185 ? -12.606 -3.869 -3.004 1.00 96.31 185 VAL A C 1
ATOM 1449 O O . VAL A 1 185 ? -11.773 -4.161 -3.857 1.00 96.31 185 VAL A O 1
ATOM 1452 N N . GLY A 1 186 ? -13.839 -3.462 -3.310 1.00 94.62 186 GLY A N 1
ATOM 1453 C CA . GLY A 1 186 ? -14.262 -3.147 -4.672 1.00 94.62 186 GLY A CA 1
ATOM 1454 C C . GLY A 1 186 ? -14.776 -4.360 -5.442 1.00 94.62 186 GLY A C 1
ATOM 1455 O O . GLY A 1 186 ? -15.082 -5.408 -4.872 1.00 94.62 186 GLY A O 1
ATOM 1456 N N . ALA A 1 187 ? -14.947 -4.188 -6.752 1.00 95.44 187 ALA A N 1
ATOM 1457 C CA . ALA A 1 187 ? -15.381 -5.269 -7.630 1.00 95.44 187 ALA A CA 1
ATOM 1458 C C . ALA A 1 187 ? -14.221 -6.229 -7.916 1.00 95.44 187 ALA A C 1
ATOM 1460 O O . ALA A 1 187 ? -13.078 -5.806 -8.040 1.00 95.44 187 ALA A O 1
ATOM 1461 N N . THR A 1 188 ? -14.515 -7.520 -8.067 1.00 96.94 188 THR A N 1
ATOM 1462 C CA . THR A 1 188 ? -13.503 -8.505 -8.462 1.00 96.94 188 THR A CA 1
ATOM 1463 C C . THR A 1 188 ? -12.910 -8.149 -9.831 1.00 96.94 188 THR A C 1
ATOM 1465 O O . THR A 1 188 ? -13.683 -8.054 -10.790 1.00 96.94 188 THR A O 1
ATOM 1468 N N . PRO A 1 189 ? -11.580 -7.967 -9.947 1.00 96.62 189 PRO A N 1
ATOM 1469 C CA . PRO A 1 189 ? -10.942 -7.695 -11.232 1.00 96.62 189 PRO A CA 1
ATOM 1470 C C . PRO A 1 189 ? -11.038 -8.882 -12.197 1.00 96.62 189 PRO A C 1
ATOM 1472 O O . PRO A 1 189 ? -11.281 -10.025 -11.801 1.00 96.62 189 PRO A O 1
ATOM 1475 N N . GLU A 1 190 ? -10.822 -8.624 -13.486 1.00 96.31 190 GLU A N 1
ATOM 1476 C CA . GLU A 1 190 ? -10.653 -9.698 -14.465 1.00 96.31 190 GLU A CA 1
ATOM 1477 C C . GLU A 1 190 ? -9.324 -10.428 -14.237 1.00 96.31 190 GLU A C 1
ATOM 1479 O O . GLU A 1 190 ? -8.331 -9.832 -13.826 1.00 96.31 190 GLU A O 1
ATOM 1484 N N . ASN A 1 191 ? -9.285 -11.728 -14.532 1.00 97.38 191 ASN A N 1
ATOM 1485 C CA . ASN A 1 191 ? -8.052 -12.502 -14.427 1.00 97.38 191 ASN A CA 1
ATOM 1486 C C . ASN A 1 191 ? -6.960 -11.925 -15.343 1.00 97.38 191 ASN A C 1
ATOM 1488 O O . ASN A 1 191 ? -7.145 -11.866 -16.560 1.00 97.38 191 ASN A O 1
ATOM 1492 N N . GLY A 1 192 ? -5.809 -11.587 -14.768 1.00 94.50 192 GLY A N 1
ATOM 1493 C CA . GLY A 1 192 ? -4.700 -10.926 -15.448 1.00 94.50 192 GLY A CA 1
ATOM 1494 C C . GLY A 1 192 ? -4.809 -9.400 -15.495 1.00 94.50 192 GLY A C 1
ATOM 1495 O O . GLY A 1 192 ? -4.023 -8.781 -16.211 1.00 94.50 192 GLY A O 1
ATOM 1496 N N . ALA A 1 193 ? -5.763 -8.789 -14.783 1.00 93.50 193 ALA A N 1
ATOM 1497 C CA . ALA A 1 193 ? -5.789 -7.340 -14.602 1.00 93.50 193 ALA A CA 1
ATOM 1498 C C . ALA A 1 193 ? -4.518 -6.880 -13.878 1.00 93.50 193 ALA A C 1
ATOM 1500 O O . ALA A 1 193 ? -4.100 -7.509 -12.910 1.00 93.50 193 ALA A O 1
ATOM 1501 N N . GLU A 1 194 ? -3.908 -5.792 -14.340 1.00 91.81 194 GLU A N 1
ATOM 1502 C CA . GLU A 1 194 ? -2.728 -5.225 -13.691 1.00 91.81 194 GLU A CA 1
ATOM 1503 C C . GLU A 1 194 ? -3.099 -4.641 -12.326 1.00 91.81 194 GLU A C 1
ATOM 1505 O O . GLU A 1 194 ? -4.117 -3.958 -12.177 1.00 91.81 194 GLU A O 1
ATOM 1510 N N . VAL A 1 195 ? -2.264 -4.924 -11.330 1.00 91.94 195 VAL A N 1
ATOM 1511 C CA . VAL A 1 195 ? -2.394 -4.373 -9.984 1.00 91.94 195 VAL A CA 1
ATOM 1512 C C . VAL A 1 195 ? -1.070 -3.769 -9.554 1.00 91.94 195 VAL A C 1
ATOM 1514 O O . VAL A 1 195 ? 0.006 -4.309 -9.818 1.00 91.94 195 VAL A O 1
ATOM 1517 N N . VAL A 1 196 ? -1.145 -2.628 -8.887 1.00 89.31 196 VAL A N 1
ATOM 1518 C CA . VAL A 1 196 ? 0.017 -1.833 -8.504 1.00 89.31 196 VAL A CA 1
ATOM 1519 C C . VAL A 1 196 ? 0.028 -1.609 -6.996 1.00 89.31 196 VAL A C 1
ATOM 1521 O O . VAL A 1 196 ? -1.031 -1.526 -6.376 1.00 89.31 196 VAL A O 1
ATOM 1524 N N . PRO A 1 197 ? 1.208 -1.550 -6.362 1.00 88.44 197 PRO A N 1
ATOM 1525 C CA . PRO A 1 197 ? 1.289 -1.307 -4.929 1.00 88.44 197 PRO A CA 1
ATOM 1526 C C . PRO A 1 197 ? 0.790 0.095 -4.573 1.00 88.44 197 PRO A C 1
ATOM 1528 O O . PRO A 1 197 ? 0.979 1.051 -5.327 1.00 88.44 197 PRO A O 1
ATOM 1531 N N . PHE A 1 198 ? 0.245 0.239 -3.364 1.00 87.00 198 PHE A N 1
ATOM 1532 C CA . PHE A 1 198 ? 0.095 1.557 -2.755 1.00 87.00 198 PHE A CA 1
ATOM 1533 C C . PHE A 1 198 ? 1.482 2.147 -2.503 1.00 87.00 198 PHE A C 1
ATOM 1535 O O . PHE A 1 198 ? 2.338 1.519 -1.877 1.00 87.00 198 PHE A O 1
ATOM 1542 N N . GLY A 1 199 ? 1.721 3.371 -2.961 1.00 74.06 199 GLY A N 1
ATOM 1543 C CA . GLY A 1 199 ? 3.071 3.930 -2.985 1.00 74.06 199 GLY A CA 1
ATOM 1544 C C . GLY A 1 199 ? 3.556 4.161 -4.406 1.00 74.06 199 GLY A C 1
ATOM 1545 O O . GLY A 1 199 ? 3.601 3.243 -5.214 1.00 74.06 199 GLY A O 1
ATOM 1546 N N . ASN A 1 200 ? 4.056 5.362 -4.695 1.00 61.03 200 ASN A N 1
ATOM 1547 C CA . ASN A 1 200 ? 4.771 5.598 -5.942 1.00 61.03 200 ASN A CA 1
ATOM 1548 C C . ASN A 1 200 ? 6.229 5.172 -5.775 1.00 61.03 200 ASN A C 1
ATOM 1550 O O . ASN A 1 200 ? 7.071 5.884 -5.216 1.00 61.03 200 ASN A O 1
ATOM 1554 N N . THR A 1 201 ? 6.578 4.015 -6.324 1.00 60.09 201 THR A N 1
ATOM 1555 C CA . THR A 1 201 ? 7.983 3.668 -6.502 1.00 60.09 201 THR A CA 1
ATOM 1556 C C . THR A 1 201 ? 8.522 4.442 -7.698 1.00 60.09 201 THR A C 1
ATOM 1558 O O . THR A 1 201 ? 8.339 4.067 -8.856 1.00 60.09 201 THR A O 1
ATOM 1561 N N . ILE A 1 202 ? 9.190 5.562 -7.408 1.00 57.03 202 ILE A N 1
ATOM 1562 C CA . ILE A 1 202 ? 9.907 6.335 -8.417 1.00 57.03 202 ILE A CA 1
ATOM 1563 C C . ILE A 1 202 ? 11.350 5.834 -8.473 1.00 57.03 202 ILE A C 1
ATOM 1565 O O . ILE A 1 202 ? 12.221 6.199 -7.680 1.00 57.03 202 ILE A O 1
ATOM 1569 N N . THR A 1 203 ? 11.634 5.001 -9.459 1.00 61.00 203 THR A N 1
ATOM 1570 C CA . THR A 1 203 ? 12.987 4.513 -9.681 1.00 61.00 203 THR A CA 1
ATOM 1571 C C . THR A 1 203 ? 13.716 5.452 -10.636 1.00 61.00 203 THR A C 1
ATOM 1573 O O . THR A 1 203 ? 13.293 5.660 -11.772 1.00 61.00 203 THR A O 1
ATOM 1576 N N . TYR A 1 204 ? 14.830 6.033 -10.188 1.00 60.59 204 TYR A N 1
ATOM 1577 C CA . TYR A 1 204 ? 15.696 6.835 -11.049 1.00 60.59 204 TYR A CA 1
ATOM 1578 C C . TYR A 1 204 ? 16.869 5.989 -11.545 1.00 60.59 204 TYR A C 1
ATOM 1580 O O . TYR A 1 204 ? 17.650 5.451 -10.760 1.00 60.59 204 TYR A O 1
ATOM 1588 N N . TYR A 1 205 ? 17.017 5.912 -12.863 1.00 62.12 205 TYR A N 1
ATOM 1589 C CA . TYR A 1 205 ? 18.082 5.199 -13.555 1.00 62.12 205 TYR A CA 1
ATOM 1590 C C . TYR A 1 205 ? 19.024 6.221 -14.159 1.00 62.12 205 TYR A C 1
ATOM 1592 O O . TYR A 1 205 ? 18.606 7.149 -14.855 1.00 62.12 205 TYR A O 1
ATOM 1600 N N . LEU A 1 206 ? 20.315 6.020 -13.934 1.00 66.00 206 LEU A N 1
ATOM 1601 C CA . LEU A 1 206 ? 21.340 6.757 -14.645 1.00 66.00 206 LEU A CA 1
ATOM 1602 C C . LEU A 1 206 ? 21.652 6.026 -15.955 1.00 66.00 206 LEU A C 1
ATOM 1604 O O . LEU A 1 206 ? 22.332 4.999 -15.961 1.00 66.00 206 LEU A O 1
ATOM 1608 N N . ASP A 1 207 ? 21.183 6.564 -17.076 1.00 68.06 207 ASP A N 1
ATOM 1609 C CA . ASP A 1 207 ? 21.573 6.090 -18.399 1.00 68.06 207 ASP A CA 1
ATOM 1610 C C . ASP A 1 207 ? 22.914 6.723 -18.786 1.00 68.06 207 ASP A C 1
ATOM 1612 O O . ASP A 1 207 ? 22.989 7.764 -19.442 1.00 68.06 207 ASP A O 1
ATOM 1616 N N . ILE A 1 208 ? 24.001 6.081 -18.353 1.00 65.00 208 ILE A N 1
ATOM 1617 C CA . ILE A 1 208 ? 25.376 6.540 -18.597 1.00 65.00 208 ILE A CA 1
ATOM 1618 C C . ILE A 1 208 ? 25.684 6.608 -20.100 1.00 65.00 208 ILE A C 1
ATOM 1620 O O . ILE A 1 208 ? 26.438 7.480 -20.533 1.00 65.00 208 ILE A O 1
ATOM 1624 N N . ALA A 1 209 ? 25.102 5.708 -20.902 1.00 65.81 209 ALA A N 1
ATOM 1625 C CA . ALA A 1 209 ? 25.354 5.657 -22.340 1.00 65.81 209 ALA A CA 1
ATOM 1626 C C . ALA A 1 209 ? 24.824 6.912 -23.041 1.00 65.81 209 ALA A C 1
ATOM 1628 O O . ALA A 1 209 ? 25.498 7.455 -23.915 1.00 65.81 209 ALA A O 1
ATOM 1629 N N . ASN A 1 210 ? 23.659 7.390 -22.604 1.00 69.62 210 ASN A N 1
ATOM 1630 C CA . ASN A 1 210 ? 23.008 8.569 -23.165 1.00 69.62 210 ASN A CA 1
ATOM 1631 C C . ASN A 1 210 ? 23.241 9.850 -22.344 1.00 69.62 210 ASN A C 1
ATOM 1633 O O . ASN A 1 210 ? 22.833 10.922 -22.777 1.00 69.62 210 ASN A O 1
ATOM 1637 N N . ARG A 1 211 ? 23.940 9.761 -21.201 1.00 70.31 211 ARG A N 1
ATOM 1638 C CA . ARG A 1 211 ? 24.136 10.855 -20.227 1.00 70.31 211 ARG A CA 1
ATOM 1639 C C . ARG A 1 211 ? 22.812 11.447 -19.732 1.00 70.31 211 ARG A C 1
ATOM 1641 O O . ARG A 1 211 ? 22.675 12.661 -19.585 1.00 70.31 211 ARG A O 1
ATOM 1648 N N . GLU A 1 212 ? 21.850 10.571 -19.473 1.00 73.50 212 GLU A N 1
ATOM 1649 C CA . GLU A 1 212 ? 20.489 10.931 -19.083 1.00 73.50 212 GLU A CA 1
ATOM 1650 C C . GLU A 1 212 ? 20.146 10.393 -17.694 1.00 73.50 212 GLU A C 1
ATOM 1652 O O . GLU A 1 212 ? 20.569 9.299 -17.317 1.00 73.50 212 GLU A O 1
ATOM 1657 N N . VAL A 1 213 ? 19.327 11.137 -16.950 1.00 67.50 213 VAL A N 1
ATOM 1658 C CA . VAL A 1 213 ? 18.564 10.566 -15.834 1.00 67.50 213 VAL A CA 1
ATOM 1659 C C . VAL A 1 213 ? 17.211 10.159 -16.384 1.00 67.50 213 VAL A C 1
ATOM 1661 O O . VAL A 1 213 ? 16.496 10.979 -16.966 1.00 67.50 213 VAL A O 1
ATOM 1664 N N . LYS A 1 214 ? 16.857 8.895 -16.190 1.00 66.88 214 LYS A N 1
ATOM 1665 C CA . LYS A 1 214 ? 15.541 8.365 -16.515 1.00 66.88 214 LYS A CA 1
ATOM 1666 C C . LYS A 1 214 ? 14.770 8.121 -15.231 1.00 66.88 214 LYS A C 1
ATOM 1668 O O . LYS A 1 214 ? 15.318 7.590 -14.271 1.00 66.88 214 LYS A O 1
ATOM 1673 N N . ARG A 1 215 ? 13.510 8.524 -15.213 1.00 64.75 215 ARG A N 1
ATOM 1674 C CA . ARG A 1 215 ? 12.545 8.236 -14.157 1.00 64.75 215 ARG A CA 1
ATOM 1675 C C . ARG A 1 215 ? 11.650 7.115 -14.663 1.00 64.75 215 ARG A C 1
ATOM 1677 O O . ARG A 1 215 ? 11.095 7.228 -15.752 1.00 64.75 215 ARG A O 1
ATOM 1684 N N . VAL A 1 216 ? 11.533 6.044 -13.895 1.00 65.81 216 VAL A N 1
ATOM 1685 C CA . VAL A 1 216 ? 10.469 5.053 -14.045 1.00 65.81 216 VAL A CA 1
ATOM 1686 C C . VAL A 1 216 ? 9.558 5.218 -12.854 1.00 65.81 216 VAL A C 1
ATOM 1688 O O . VAL A 1 216 ? 10.016 5.290 -11.716 1.00 65.81 216 VAL A O 1
ATOM 1691 N N . GLU A 1 217 ? 8.274 5.283 -13.128 1.00 62.22 217 GLU A N 1
ATOM 1692 C CA . GLU A 1 217 ? 7.238 5.265 -12.111 1.00 62.22 217 GLU A CA 1
ATOM 1693 C C . GLU A 1 217 ? 6.551 3.919 -12.243 1.00 62.22 217 GLU A C 1
ATOM 1695 O O . GLU A 1 217 ? 6.119 3.599 -13.346 1.00 62.22 217 GLU A O 1
ATOM 1700 N N . ASN A 1 218 ? 6.522 3.129 -11.167 1.00 60.38 218 ASN A N 1
ATOM 1701 C CA . ASN A 1 218 ? 5.702 1.917 -11.060 1.00 60.38 218 ASN A CA 1
ATOM 1702 C C . ASN A 1 218 ? 5.745 1.030 -12.324 1.00 60.38 218 ASN A C 1
ATOM 1704 O O . ASN A 1 218 ? 4.734 0.793 -12.965 1.00 60.38 218 ASN A O 1
ATOM 1708 N N . ASN A 1 219 ? 6.946 0.589 -12.723 1.00 49.34 219 ASN A N 1
ATOM 1709 C CA . ASN A 1 219 ? 7.189 -0.266 -13.901 1.00 49.34 219 ASN A CA 1
ATOM 1710 C C . ASN A 1 219 ? 6.812 0.314 -15.284 1.00 49.34 219 ASN A C 1
ATOM 1712 O O . ASN A 1 219 ? 6.942 -0.384 -16.293 1.00 49.34 219 ASN A O 1
ATOM 1716 N N . ALA A 1 220 ? 6.452 1.597 -15.379 1.00 57.34 220 ALA A N 1
ATOM 1717 C CA . ALA A 1 220 ? 6.231 2.276 -16.652 1.00 57.34 220 ALA A CA 1
ATOM 1718 C C . ALA A 1 220 ? 7.496 2.329 -17.534 1.00 57.34 220 ALA A C 1
ATOM 1720 O O . ALA A 1 220 ? 8.633 2.136 -17.093 1.00 57.34 220 ALA A O 1
ATOM 1721 N N . GLN A 1 221 ? 7.314 2.666 -18.813 1.00 62.19 221 GLN A N 1
ATOM 1722 C CA . GLN A 1 221 ? 8.452 2.938 -19.690 1.00 62.19 221 GLN A CA 1
ATOM 1723 C C . GLN A 1 221 ? 9.294 4.106 -19.131 1.00 62.19 221 GLN A C 1
ATOM 1725 O O . GLN A 1 221 ? 8.728 5.142 -18.774 1.00 62.19 221 GLN A O 1
ATOM 1730 N N . PRO A 1 222 ? 10.636 3.983 -19.066 1.00 58.69 222 PRO A N 1
ATOM 1731 C CA . PRO A 1 222 ? 11.492 5.035 -18.528 1.00 58.69 222 PRO A CA 1
ATOM 1732 C C . PRO A 1 222 ? 11.349 6.353 -19.297 1.00 58.69 222 PRO A C 1
ATOM 1734 O O . PRO A 1 222 ? 11.556 6.398 -20.511 1.00 58.69 222 PRO A O 1
ATOM 1737 N N . VAL A 1 223 ? 11.089 7.444 -18.579 1.00 67.88 223 VAL A N 1
ATOM 1738 C CA . VAL A 1 223 ? 11.007 8.801 -19.133 1.00 67.88 223 VAL A CA 1
ATOM 1739 C C . VAL A 1 223 ? 12.301 9.550 -18.832 1.00 67.88 223 VAL A C 1
ATOM 1741 O O . VAL A 1 223 ? 12.750 9.597 -17.688 1.00 67.88 223 VAL A O 1
ATOM 1744 N N . THR A 1 224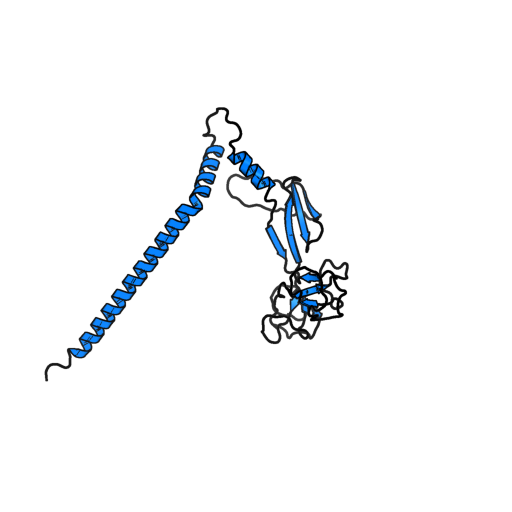 ? 12.920 10.160 -19.843 1.00 72.94 224 THR A N 1
ATOM 1745 C CA . THR A 1 224 ? 14.093 11.023 -19.642 1.00 72.94 224 THR A CA 1
ATOM 1746 C C . THR A 1 224 ? 13.674 12.294 -18.904 1.00 72.94 224 THR A C 1
ATOM 1748 O O . THR A 1 224 ? 12.935 13.111 -19.445 1.00 72.94 224 THR A O 1
ATOM 1751 N N . VAL A 1 225 ? 14.166 12.469 -17.677 1.00 68.12 225 VAL A N 1
ATOM 1752 C CA . VAL A 1 225 ? 13.866 13.625 -16.808 1.00 68.12 225 VAL A CA 1
ATOM 1753 C C . VAL A 1 225 ? 15.015 14.625 -16.718 1.00 68.12 225 VAL A C 1
ATOM 1755 O O . VAL A 1 225 ? 14.859 15.707 -16.167 1.00 68.12 225 VAL A O 1
ATOM 1758 N N . GLY A 1 226 ? 16.176 14.287 -17.276 1.00 65.12 226 GLY A N 1
ATOM 1759 C CA . GLY A 1 226 ? 17.307 15.199 -17.379 1.00 65.12 226 GLY A CA 1
ATOM 1760 C C . GLY A 1 226 ? 18.301 14.737 -18.436 1.00 65.12 226 GLY A C 1
ATOM 1761 O O . GLY A 1 226 ? 18.551 13.539 -18.576 1.00 65.12 226 GLY A O 1
ATOM 1762 N N . LYS A 1 227 ? 18.868 15.702 -19.162 1.00 53.69 227 LYS A N 1
ATOM 1763 C CA . LYS A 1 227 ? 19.998 15.539 -20.086 1.00 53.69 227 LYS A CA 1
ATOM 1764 C C . LYS A 1 227 ? 21.177 16.352 -19.570 1.00 53.69 227 LYS A C 1
ATOM 1766 O O . LYS A 1 227 ? 20.973 17.377 -18.928 1.00 53.69 227 LYS A O 1
ATOM 1771 N N . ASP A 1 228 ? 22.384 15.889 -19.871 1.00 52.78 228 ASP A N 1
ATOM 1772 C CA . ASP A 1 228 ? 23.638 16.564 -19.535 1.00 52.78 228 ASP A CA 1
ATOM 1773 C C . ASP A 1 228 ? 23.873 16.702 -18.028 1.00 52.78 228 ASP A C 1
ATOM 1775 O O . ASP A 1 228 ? 23.918 17.789 -17.454 1.00 52.78 228 ASP A O 1
ATOM 1779 N N . ILE A 1 229 ? 24.090 15.561 -17.372 1.00 51.41 229 ILE A N 1
ATOM 1780 C CA . ILE A 1 229 ? 24.657 15.552 -16.023 1.00 51.41 229 ILE A CA 1
ATOM 1781 C C . ILE A 1 229 ? 26.099 16.060 -16.128 1.00 51.41 229 ILE A C 1
ATOM 1783 O O . ILE A 1 229 ? 27.027 15.307 -16.435 1.00 51.41 229 ILE A O 1
ATOM 1787 N N . PHE A 1 230 ? 26.294 17.355 -15.888 1.00 41.16 230 PHE A N 1
ATOM 1788 C CA . PHE A 1 230 ? 27.614 17.908 -15.630 1.00 41.16 230 PHE A CA 1
ATOM 1789 C C . PHE A 1 230 ? 28.067 17.394 -14.265 1.00 41.16 230 PHE A C 1
ATOM 1791 O O . PHE A 1 230 ? 27.658 17.898 -13.221 1.00 41.16 230 PHE A O 1
ATOM 1798 N N . VAL A 1 231 ? 28.918 16.369 -14.270 1.00 40.72 231 VAL A N 1
ATOM 1799 C CA . VAL A 1 231 ? 29.748 16.058 -13.106 1.00 40.72 231 VAL A CA 1
ATOM 1800 C C . VAL A 1 231 ? 30.819 17.142 -13.053 1.00 40.72 231 VAL A C 1
ATOM 1802 O O . VAL A 1 231 ? 31.928 16.960 -13.553 1.00 40.72 231 VAL A O 1
ATOM 1805 N N . ASP A 1 232 ? 30.463 18.310 -12.524 1.00 36.03 232 ASP A N 1
ATOM 1806 C CA . ASP A 1 232 ? 31.466 19.297 -12.159 1.00 36.03 232 ASP A CA 1
ATOM 1807 C C . ASP A 1 232 ? 32.214 18.704 -10.962 1.00 36.03 232 ASP A C 1
ATOM 1809 O O . ASP A 1 232 ? 31.616 18.417 -9.923 1.00 36.03 232 ASP A O 1
ATOM 1813 N N . LEU A 1 233 ? 33.494 18.387 -11.150 1.00 32.69 233 LEU A N 1
ATOM 1814 C CA . LEU A 1 233 ? 34.353 17.860 -10.096 1.00 32.69 233 LEU A CA 1
ATOM 1815 C C . LEU A 1 233 ? 35.091 19.042 -9.461 1.00 32.69 233 LEU A C 1
ATOM 1817 O O . LEU A 1 233 ? 36.199 19.360 -9.904 1.00 32.69 233 LEU A O 1
ATOM 1821 N N . PRO A 1 234 ? 34.560 19.696 -8.411 1.00 33.69 234 PRO A N 1
ATOM 1822 C CA . PRO A 1 234 ? 35.408 20.520 -7.583 1.00 33.69 234 PRO A CA 1
ATOM 1823 C C . PRO A 1 234 ? 36.336 19.589 -6.805 1.00 33.69 234 PRO A C 1
ATOM 1825 O O . PRO A 1 234 ? 35.935 18.554 -6.266 1.00 33.69 234 PRO A O 1
ATOM 1828 N N . HIS A 1 235 ? 37.609 19.961 -6.767 1.00 40.97 235 HIS A N 1
ATOM 1829 C CA . HIS A 1 235 ? 38.609 19.309 -5.942 1.00 40.97 235 HIS A CA 1
ATOM 1830 C C . HIS A 1 235 ? 38.066 19.057 -4.523 1.00 40.97 235 HIS A C 1
ATOM 1832 O O . HIS A 1 235 ? 37.717 19.994 -3.813 1.00 40.97 235 HIS A O 1
ATOM 1838 N N . ASN A 1 236 ? 38.062 17.782 -4.122 1.00 41.75 236 ASN A N 1
ATOM 1839 C CA . ASN A 1 236 ? 37.735 17.267 -2.790 1.00 41.75 236 ASN A CA 1
ATOM 1840 C C . ASN A 1 236 ? 36.286 17.469 -2.308 1.00 41.75 236 ASN A C 1
ATOM 1842 O O . ASN A 1 236 ? 35.988 18.430 -1.609 1.00 41.75 236 ASN A O 1
ATOM 1846 N N . ILE A 1 237 ? 35.441 16.470 -2.588 1.00 35.31 237 ILE A N 1
ATOM 1847 C CA . ILE A 1 237 ? 34.493 15.757 -1.696 1.00 35.31 237 ILE A CA 1
ATOM 1848 C C . ILE A 1 237 ? 33.419 15.139 -2.608 1.00 35.31 237 ILE A C 1
ATOM 1850 O O . ILE A 1 237 ? 32.780 15.840 -3.385 1.00 35.31 237 ILE A O 1
ATOM 1854 N N . PHE A 1 238 ? 33.237 13.815 -2.546 1.00 35.22 238 PHE A N 1
ATOM 1855 C CA . PHE A 1 238 ? 32.179 13.117 -3.282 1.00 35.22 238 PHE A CA 1
ATOM 1856 C C . PHE A 1 238 ? 30.807 13.578 -2.774 1.00 35.22 238 PHE A C 1
ATOM 1858 O O . PHE A 1 238 ? 30.339 13.126 -1.732 1.00 35.22 238 PHE A O 1
ATOM 1865 N N . GLY A 1 239 ? 30.167 14.471 -3.521 1.00 30.19 239 GLY A N 1
ATOM 1866 C CA . GLY A 1 239 ? 28.757 14.802 -3.388 1.00 30.19 239 GLY A CA 1
ATOM 1867 C C . GLY A 1 239 ? 28.161 14.944 -4.781 1.00 30.19 239 GLY A C 1
ATOM 1868 O O . GLY A 1 239 ? 28.458 15.908 -5.480 1.00 30.19 239 GLY A O 1
ATOM 1869 N N . LEU A 1 240 ? 27.335 13.983 -5.197 1.00 36.12 240 LEU A N 1
ATOM 1870 C CA . LEU A 1 240 ? 26.482 14.151 -6.372 1.00 36.12 240 LEU A CA 1
ATOM 1871 C C . LEU A 1 240 ? 25.426 15.206 -6.017 1.00 36.12 240 LEU A C 1
ATOM 1873 O O . LEU A 1 240 ? 24.509 14.929 -5.247 1.00 36.12 240 LEU A O 1
ATOM 1877 N N . ARG A 1 241 ? 25.568 16.433 -6.531 1.00 34.66 241 ARG A N 1
ATOM 1878 C CA . ARG A 1 241 ? 24.483 17.421 -6.501 1.00 34.66 241 ARG A CA 1
ATOM 1879 C C . ARG A 1 241 ? 23.634 17.242 -7.750 1.00 34.66 241 ARG A C 1
ATOM 1881 O O . ARG A 1 241 ? 24.071 17.562 -8.850 1.00 34.66 241 ARG A O 1
ATOM 1888 N N . PHE A 1 242 ? 22.414 16.755 -7.567 1.00 39.41 242 PHE A N 1
ATOM 1889 C CA . PHE A 1 242 ? 21.376 16.838 -8.585 1.00 39.41 242 PHE A CA 1
ATOM 1890 C C . PHE A 1 242 ? 20.771 18.244 -8.517 1.00 39.41 242 PHE A C 1
ATOM 1892 O O . PHE A 1 242 ? 20.058 18.566 -7.571 1.00 39.41 242 PHE A O 1
ATOM 1899 N N . SER A 1 243 ? 21.092 19.103 -9.483 1.00 37.97 243 SER A N 1
ATOM 1900 C CA . SER A 1 243 ? 20.394 20.380 -9.656 1.00 37.97 243 SER A CA 1
ATOM 1901 C C . SER A 1 243 ? 19.212 20.143 -10.590 1.00 37.97 243 SER A C 1
ATOM 1903 O O . SER A 1 243 ? 19.393 20.027 -11.800 1.00 37.97 243 SER A O 1
ATOM 1905 N N . TYR A 1 244 ? 18.015 20.006 -10.022 1.00 33.69 244 TYR A N 1
ATOM 1906 C CA . TYR A 1 244 ? 16.770 19.927 -10.784 1.00 33.69 244 TYR A CA 1
ATOM 1907 C C . TYR A 1 244 ? 16.448 21.325 -11.329 1.00 33.69 244 TYR A C 1
ATOM 1909 O O . TYR A 1 244 ? 16.355 22.278 -10.556 1.00 33.69 244 TYR A O 1
ATOM 1917 N N . PHE A 1 245 ? 16.314 21.459 -12.646 1.00 31.56 245 PHE A N 1
ATOM 1918 C CA . PHE A 1 245 ? 15.753 22.652 -13.276 1.00 31.56 245 PHE A CA 1
ATOM 1919 C C . PHE A 1 245 ? 14.397 22.253 -13.855 1.00 31.56 245 PHE A C 1
ATOM 1921 O O . PHE A 1 245 ? 14.344 21.728 -14.965 1.00 31.56 245 PHE A O 1
ATOM 1928 N N . ASP A 1 246 ? 13.321 22.469 -13.097 1.00 28.98 246 ASP A N 1
ATOM 1929 C CA . ASP A 1 246 ? 11.975 22.445 -13.674 1.00 28.98 246 ASP A CA 1
ATOM 1930 C C . ASP A 1 246 ? 11.847 23.605 -14.673 1.00 28.98 246 ASP A C 1
ATOM 1932 O O . ASP A 1 246 ? 12.269 24.734 -14.392 1.00 28.98 246 ASP A O 1
ATOM 1936 N N . LYS A 1 247 ? 11.285 23.314 -15.846 1.00 33.94 247 LYS A N 1
ATOM 1937 C CA . LYS A 1 247 ? 10.766 24.313 -16.783 1.00 33.94 247 LYS A CA 1
ATOM 1938 C C . LYS A 1 247 ? 9.264 24.159 -16.890 1.00 33.94 247 LYS A C 1
ATOM 1940 O O . LYS A 1 247 ? 8.827 22.997 -17.027 1.00 33.94 247 LYS A O 1
#

Radius of gyration: 30.19 Å; Cα contacts (8 Å, |Δi|>4): 328; chains: 1; bounding box: 72×42×96 Å

Foldseek 3Di:
DDPPVPPVVVVVVVVVVVVVVVVVVVVVVVVVVVVVVVVVCVPVCPVVVVVVVVVVCVVVPVPDDDDDDDPVVNVVVVVVCVVDQDFDWDFAQQQWWWQPPPPPLADALQIWIKRNPVPPQFDAPPRIGTQDHDRDDGRRGTHAHDQQWWWFDPDPPQRADHLQIWIWRNPPNPQFDAPPTDTRHHDRDDGRGGIFGNTWGWIWTQPVVQQFIWTDTGPDDTDTQDHDLPPPDDPDDDDRDDDRDDD

Nearest PDB structures (foldseek):
  4qt6-assembly1_A  TM=3.574E-01  e=2.576E-01  Homo sapiens
  8aa2-assembly1_M  TM=2.616E-01  e=9.085E+00  Bacteroides thetaiotaomicron VPI-5482
  8dan-assembly1_B  TM=1.885E-01  e=5.504E+00  Western equine encephalitis virus
  8wtj-assembly1_C  TM=1.274E-01  e=1.710E+00  Severe acute respiratory syndrome coronavirus 2

Secondary structure (DSSP, 8-state):
--SSHHHHHHHHHHHHHHHHHHHHHHHHHHHHHHHHHHHHHHHHTHHHHHHHHHHHHHHTT-S-S------HHHHHHHHHHHH----EEEEE--SEEEE-SS-SSS--TTSEEEE-SS--SB--BTTBEEEESSPPPTT-B-BPPPTTEEEE--SSSSS---TTS-EEE-TT-SSB--TT-EEEESSPPPTT-BEEESSEEEEEEEETTTTEEEEEETTPPPEEEEE-------SS-----------

pLDDT: mean 71.29, std 21.79, range [28.98, 98.06]

Sequence (247 aa):
MRCVIMEKGYSLLESLVSFAVLAIVILAIVFFLSEGLRSYMRTENRPLIKAQQTVRELLNGKAGDRRYGLSGEIRSLIALSKADRTISTFVKNSGERYGDINFNGLFDTNESIVFDEDKSFSYEQGTDTLILGTTPEQGFPLANFNPEVKHTDNGSNAYKFDSSEAVVYDANDNNLYDTGETVLVGATPENGAEVVPFGNTITYYLDIANREVKRVENNAQPVTVGKDIFVDLPHNIFGLRFSYFDK

Mean predicted aligned error: 17.75 Å